Protein AF-A7AXD2-F1 (afdb_monomer)

InterPro domains:
  IPR056315 SmORF-like domain, apicomplexa [PF23503] (1-91)

Structure (mmCIF, N/CA/C/O backbone):
data_AF-A7AXD2-F1
#
_entry.id   AF-A7AXD2-F1
#
loop_
_atom_site.group_PDB
_atom_site.id
_atom_site.type_symbol
_atom_site.label_atom_id
_atom_site.label_alt_id
_atom_site.label_comp_id
_atom_site.label_asym_id
_atom_site.label_entity_id
_atom_site.label_seq_id
_atom_site.pdbx_PDB_ins_code
_atom_site.Cartn_x
_atom_site.Cartn_y
_atom_site.Cartn_z
_atom_site.occupancy
_atom_site.B_iso_or_equiv
_atom_site.auth_seq_id
_atom_site.auth_comp_id
_atom_site.auth_asym_id
_atom_site.auth_atom_id
_atom_site.pdbx_PDB_model_num
ATOM 1 N N . MET A 1 1 ? 31.144 3.331 28.154 1.00 46.50 1 MET A N 1
ATOM 2 C CA . MET A 1 1 ? 30.580 4.631 28.571 1.00 46.50 1 MET A CA 1
ATOM 3 C C . MET A 1 1 ? 30.995 5.693 27.563 1.00 46.50 1 MET A C 1
ATOM 5 O O . MET A 1 1 ? 32.127 6.137 27.638 1.00 46.50 1 MET A O 1
ATOM 9 N N . VAL A 1 2 ? 30.120 6.046 26.613 1.00 37.81 2 VAL A N 1
ATOM 10 C CA . VAL A 1 2 ? 30.180 7.272 25.785 1.00 37.81 2 VAL A CA 1
ATOM 11 C C . VAL A 1 2 ? 28.731 7.632 25.412 1.00 37.81 2 VAL A C 1
ATOM 13 O O . VAL A 1 2 ? 27.899 6.745 25.240 1.00 37.81 2 VAL A O 1
ATOM 16 N N . ALA A 1 3 ? 28.439 8.930 25.420 1.00 35.16 3 ALA A N 1
ATOM 17 C CA . ALA A 1 3 ? 27.162 9.566 25.716 1.00 35.16 3 ALA A CA 1
ATOM 18 C C . ALA A 1 3 ? 26.119 9.602 24.579 1.00 35.16 3 ALA A C 1
ATOM 20 O O . ALA A 1 3 ? 26.439 9.880 23.427 1.00 35.16 3 ALA A O 1
ATOM 21 N N . PHE A 1 4 ? 24.845 9.454 24.960 1.00 43.19 4 PHE A N 1
ATOM 22 C CA . PHE A 1 4 ? 23.683 9.937 24.210 1.00 43.19 4 PHE A CA 1
ATOM 23 C C . PHE A 1 4 ? 23.414 11.387 24.615 1.00 43.19 4 PHE A C 1
ATOM 25 O O . PHE A 1 4 ? 23.007 11.638 25.746 1.00 43.19 4 PHE A O 1
ATOM 32 N N . ASN A 1 5 ? 23.645 12.348 23.722 1.00 46.66 5 ASN A N 1
ATOM 33 C CA . ASN A 1 5 ? 23.283 13.736 23.995 1.00 46.66 5 ASN A CA 1
ATOM 34 C C . ASN A 1 5 ? 23.050 14.493 22.685 1.00 46.66 5 ASN A C 1
ATOM 36 O O . ASN A 1 5 ? 24.035 14.836 22.036 1.00 46.66 5 ASN A O 1
ATOM 40 N N . SER A 1 6 ? 21.780 14.700 22.284 1.00 49.47 6 SER A N 1
ATOM 41 C CA . SER A 1 6 ? 21.284 15.880 21.519 1.00 49.47 6 SER A CA 1
ATOM 42 C C . SER A 1 6 ? 19.884 15.710 20.877 1.00 49.47 6 SER A C 1
ATOM 44 O O . SER A 1 6 ? 19.721 15.923 19.683 1.00 49.47 6 SER A O 1
ATOM 46 N N . PHE A 1 7 ? 18.833 15.406 21.655 1.00 48.12 7 PHE A N 1
ATOM 47 C CA . PHE A 1 7 ? 17.436 15.515 21.164 1.00 48.12 7 PHE A CA 1
ATOM 48 C C . PHE A 1 7 ? 16.446 16.138 22.176 1.00 48.12 7 PHE A C 1
ATOM 50 O O . PHE A 1 7 ? 15.282 15.764 22.224 1.00 48.12 7 PHE A O 1
ATOM 57 N N . SER A 1 8 ? 16.875 17.116 22.988 1.00 45.75 8 SER A N 1
ATOM 58 C CA . SER A 1 8 ? 16.034 17.705 24.055 1.00 45.75 8 SER A CA 1
ATOM 59 C C . SER A 1 8 ? 15.744 19.212 23.949 1.00 45.75 8 SER A C 1
ATOM 61 O O . SER A 1 8 ? 15.500 19.857 24.966 1.00 45.75 8 SER A O 1
ATOM 63 N N . LYS A 1 9 ? 15.736 19.822 22.756 1.00 45.97 9 LYS A N 1
ATOM 64 C CA . LYS A 1 9 ? 15.468 21.273 22.632 1.00 45.97 9 LYS A CA 1
ATOM 65 C C . LYS A 1 9 ? 14.469 21.654 21.542 1.00 45.97 9 LYS A C 1
ATOM 67 O O . LYS A 1 9 ? 14.810 22.419 20.653 1.00 45.97 9 LYS A O 1
ATOM 72 N N . LEU A 1 10 ? 13.232 21.169 21.648 1.00 43.22 10 LEU A N 1
ATOM 73 C CA . LEU A 1 10 ? 12.076 21.775 20.967 1.00 43.22 10 LEU A CA 1
ATOM 74 C C . LEU A 1 10 ? 10.763 21.504 21.730 1.00 43.22 10 LEU A C 1
ATOM 76 O O . LEU A 1 10 ? 9.761 21.091 21.166 1.00 43.22 10 LEU A O 1
ATOM 80 N N . CYS A 1 11 ? 10.775 21.768 23.040 1.00 46.31 11 CYS A N 1
ATOM 81 C CA . CYS A 1 11 ? 9.567 22.098 23.799 1.00 46.31 11 CYS A CA 1
ATOM 82 C C . CYS A 1 11 ? 9.632 23.593 24.123 1.00 46.31 11 CYS A C 1
ATOM 84 O O . CYS A 1 11 ? 10.151 23.981 25.169 1.00 46.31 11 CYS A O 1
ATOM 86 N N . VAL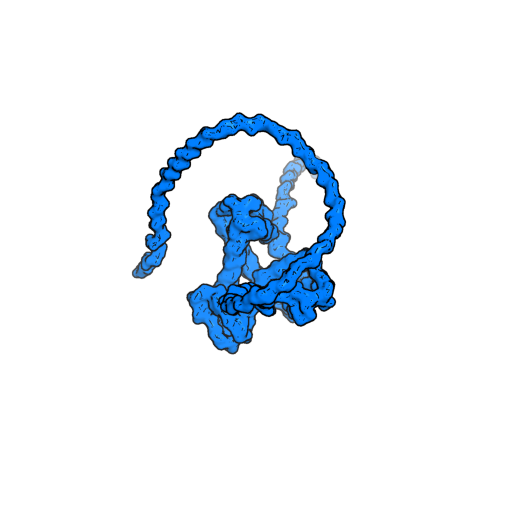 A 1 12 ? 9.157 24.437 23.204 1.00 48.22 12 VAL A N 1
ATOM 87 C CA . VAL A 1 12 ? 8.818 25.822 23.542 1.00 48.22 12 VAL A CA 1
ATOM 88 C C . VAL A 1 12 ? 7.365 25.823 23.986 1.00 48.22 12 VAL A C 1
ATOM 90 O O . VAL A 1 12 ? 6.438 25.668 23.198 1.00 48.22 12 VAL A O 1
ATOM 93 N N . VAL A 1 13 ? 7.219 25.957 25.296 1.00 46.25 13 VAL A N 1
ATOM 94 C CA . VAL A 1 13 ? 6.012 26.372 25.997 1.00 46.25 13 VAL A CA 1
ATOM 95 C C . VAL A 1 13 ? 5.585 27.735 25.443 1.00 46.25 13 VAL A C 1
ATOM 97 O O . VAL A 1 13 ? 6.312 28.711 25.607 1.00 46.25 13 VAL A O 1
ATOM 100 N N . VAL A 1 14 ? 4.408 27.816 24.822 1.00 47.41 14 VAL A N 1
ATOM 101 C CA . VAL A 1 14 ? 3.659 29.076 24.715 1.00 47.41 14 VAL A CA 1
ATOM 102 C C . VAL A 1 14 ? 2.411 28.909 25.565 1.00 47.41 14 VAL A C 1
ATOM 104 O O . VAL A 1 14 ? 1.457 28.225 25.201 1.00 47.41 14 VAL A O 1
ATOM 107 N N . ALA A 1 15 ? 2.500 29.476 26.762 1.00 54.50 15 ALA A N 1
ATOM 108 C CA . ALA A 1 15 ? 1.423 29.610 27.717 1.00 54.50 15 ALA A CA 1
ATOM 109 C C . ALA A 1 15 ? 0.587 30.864 27.411 1.00 54.50 15 ALA A C 1
ATOM 111 O O . ALA A 1 15 ? 1.119 31.858 26.929 1.00 54.50 15 ALA A O 1
ATOM 112 N N . LEU A 1 16 ? -0.688 30.788 27.800 1.00 46.72 16 LEU A N 1
ATOM 113 C CA . LEU A 1 16 ? -1.611 31.875 28.145 1.00 46.72 16 LEU A CA 1
ATOM 114 C C . LEU A 1 16 ? -1.861 33.003 27.127 1.00 46.72 16 LEU A C 1
ATOM 116 O O . LEU A 1 16 ? -1.048 33.896 26.919 1.00 46.72 16 LEU A O 1
ATOM 120 N N . GLY A 1 17 ? -3.111 33.059 26.665 1.00 45.66 17 GLY A N 1
ATOM 121 C CA . GLY A 1 17 ? -3.687 34.241 26.030 1.00 45.66 17 GLY A CA 1
ATOM 122 C C . GLY A 1 17 ? -5.199 34.140 25.842 1.00 45.66 17 GLY A C 1
ATOM 123 O O . GLY A 1 17 ? -5.685 34.277 24.727 1.00 45.66 17 GLY A O 1
ATOM 124 N N . LEU A 1 18 ? -5.947 33.860 26.916 1.00 51.06 18 LEU A N 1
ATOM 125 C CA . LEU A 1 18 ? -7.392 34.107 26.963 1.00 51.06 18 LEU A CA 1
ATOM 126 C C . LEU A 1 18 ? -7.622 35.625 26.936 1.00 51.06 18 LEU A C 1
ATOM 128 O O . LEU A 1 18 ? -7.448 36.282 27.958 1.00 51.06 18 LEU A O 1
ATOM 132 N N . SER A 1 19 ? -8.050 36.163 25.797 1.00 52.28 19 SER A N 1
ATOM 133 C CA . SER A 1 19 ? -8.740 37.455 25.743 1.00 52.28 19 SER A CA 1
ATOM 134 C C . SER A 1 19 ? -10.131 37.227 25.179 1.00 52.28 19 SER A C 1
ATOM 136 O O . SER A 1 19 ? -10.337 37.115 23.973 1.00 52.28 19 SER A O 1
ATOM 138 N N . ALA A 1 20 ? -11.082 37.111 26.101 1.00 49.97 20 ALA A N 1
ATOM 139 C CA . ALA A 1 20 ? -12.494 37.254 25.824 1.00 49.97 20 ALA A CA 1
ATOM 140 C C . ALA A 1 20 ? -12.769 38.722 25.479 1.00 49.97 20 ALA A C 1
ATOM 142 O O . ALA A 1 20 ? -12.642 39.591 26.341 1.00 49.97 20 ALA A O 1
ATOM 143 N N . THR A 1 21 ? -13.175 38.995 24.242 1.00 48.34 21 THR A N 1
ATOM 144 C CA . THR A 1 21 ? -13.807 40.270 23.896 1.00 48.34 21 THR A CA 1
ATOM 145 C C . THR A 1 21 ? -15.304 40.023 23.792 1.00 48.34 21 THR A C 1
ATOM 147 O O . THR A 1 21 ? -15.804 39.495 22.802 1.00 48.34 21 THR A O 1
ATOM 150 N N . VAL A 1 22 ? -16.003 40.361 24.875 1.00 52.09 22 VAL A N 1
ATOM 151 C CA . VAL A 1 22 ? -17.456 40.511 24.930 1.00 52.09 22 VAL A CA 1
ATOM 152 C C . VAL A 1 22 ? -17.813 41.786 24.171 1.00 52.09 22 VAL A C 1
ATOM 154 O O . VAL A 1 22 ? -17.554 42.885 24.651 1.00 52.09 22 VAL A O 1
ATOM 157 N N . THR A 1 23 ? -18.430 41.653 23.003 1.00 48.78 23 THR A N 1
ATOM 158 C CA . THR A 1 23 ? -19.240 42.717 22.400 1.00 48.78 23 THR A CA 1
ATOM 159 C C . THR A 1 23 ? -20.700 42.309 22.524 1.00 48.78 23 THR A C 1
ATOM 161 O O . THR A 1 23 ? -21.240 41.565 21.713 1.00 48.78 23 THR A O 1
ATOM 164 N N . SER A 1 24 ? -21.324 42.780 23.605 1.00 50.38 24 SER A N 1
ATOM 165 C CA . SER A 1 24 ? -22.777 42.840 23.722 1.00 50.38 24 SER A CA 1
ATOM 166 C C . SER A 1 24 ? -23.266 43.928 22.768 1.00 50.38 24 SER A C 1
ATOM 168 O O . SER A 1 24 ? -22.900 45.094 22.912 1.00 50.38 24 SER A O 1
ATOM 170 N N . THR A 1 25 ? -24.056 43.558 21.768 1.00 54.47 25 THR A N 1
ATOM 171 C CA . THR A 1 25 ? -24.892 44.514 21.043 1.00 54.47 25 THR A CA 1
ATOM 172 C C . THR A 1 25 ? -26.309 43.979 21.077 1.00 54.47 25 THR A C 1
ATOM 174 O O . THR A 1 25 ? -26.703 43.090 20.329 1.00 54.47 25 THR A O 1
ATOM 177 N N . GLU A 1 26 ? -27.024 44.510 22.056 1.00 51.44 26 GLU A N 1
ATOM 178 C CA . GLU A 1 26 ? -28.468 44.542 22.188 1.00 51.44 26 GLU A CA 1
ATOM 179 C C . GLU A 1 26 ? -29.091 45.097 20.901 1.00 51.44 26 GLU A C 1
ATOM 181 O O . GLU A 1 26 ? -28.938 46.277 20.596 1.00 51.44 26 GLU A O 1
ATOM 186 N N . VAL A 1 27 ? -29.788 44.253 20.135 1.00 52.22 27 VAL A N 1
ATOM 187 C CA . VAL A 1 27 ? -30.773 44.713 19.150 1.00 52.22 27 VAL A CA 1
ATOM 188 C C . VAL A 1 27 ? -32.009 43.825 19.227 1.00 52.22 27 VAL A C 1
ATOM 190 O O . VAL A 1 27 ? -31.963 42.615 19.019 1.00 52.22 27 VAL A O 1
ATOM 193 N N . ALA A 1 28 ? -33.090 44.511 19.580 1.00 53.91 28 ALA A N 1
ATOM 194 C CA . ALA A 1 28 ? -34.504 44.191 19.543 1.00 53.91 28 ALA A CA 1
ATOM 195 C C . ALA A 1 28 ? -34.954 42.909 18.813 1.00 53.91 28 ALA A C 1
ATOM 197 O O . ALA A 1 28 ? -34.787 42.709 17.612 1.00 53.91 28 ALA A O 1
ATOM 198 N N . GLN A 1 29 ? -35.672 42.120 19.602 1.00 43.78 29 GLN A N 1
ATOM 199 C CA . GLN A 1 29 ? -36.679 41.136 19.245 1.00 43.78 29 GLN A CA 1
ATOM 200 C C . GLN A 1 29 ? -37.811 41.746 18.395 1.00 43.78 29 GLN A C 1
ATOM 202 O O . GLN A 1 29 ? -38.601 42.521 18.919 1.00 43.78 29 GLN A O 1
ATOM 207 N N . GLU A 1 30 ? -37.972 41.292 17.149 1.00 43.16 30 GLU A N 1
ATOM 208 C CA . GLU A 1 30 ? -39.272 41.219 16.461 1.00 43.16 30 GLU A CA 1
ATOM 209 C C . GLU A 1 30 ? -39.326 39.969 15.558 1.00 43.16 30 GLU A C 1
ATOM 211 O O . GLU A 1 30 ? -38.678 39.862 14.520 1.00 43.16 30 GLU A O 1
ATOM 216 N N . GLN A 1 31 ? -40.117 38.987 15.982 1.00 50.81 31 GLN A N 1
ATOM 217 C CA . GLN A 1 31 ? -40.841 38.067 15.096 1.00 50.81 31 GLN A CA 1
ATOM 218 C C . GLN A 1 31 ? -42.208 38.715 14.780 1.00 50.81 31 GLN A C 1
ATOM 220 O O . GLN A 1 31 ? -42.600 39.614 15.526 1.00 50.81 31 GLN A O 1
ATOM 225 N N . PRO A 1 32 ? -43.048 38.199 13.857 1.00 52.09 32 PRO A N 1
ATOM 226 C CA . PRO A 1 32 ? -42.855 37.148 12.843 1.00 52.09 32 PRO A CA 1
ATOM 227 C C . PRO A 1 32 ? -43.472 37.528 11.465 1.00 52.09 32 PRO A C 1
ATOM 229 O O . PRO A 1 32 ? -44.179 38.524 11.357 1.00 52.09 32 PRO A O 1
ATOM 232 N N . LYS A 1 33 ? -43.338 36.675 10.432 1.00 42.22 33 LYS A N 1
ATOM 233 C CA . LYS A 1 33 ? -44.491 36.177 9.634 1.00 42.22 33 LYS A CA 1
ATOM 234 C C . LYS A 1 33 ? -44.089 35.188 8.536 1.00 42.22 33 LYS A C 1
ATOM 236 O O . LYS A 1 33 ? -43.134 35.382 7.796 1.00 42.22 33 LYS A O 1
ATOM 241 N N . LYS A 1 34 ? -44.875 34.112 8.471 1.00 56.72 34 LYS A N 1
ATOM 242 C CA . LYS A 1 34 ? -44.949 33.127 7.390 1.00 56.72 34 LYS A CA 1
ATOM 243 C C . LYS A 1 34 ? -45.778 33.719 6.251 1.00 56.72 34 LYS A C 1
ATOM 245 O O . LYS A 1 34 ? -46.851 34.217 6.553 1.00 56.72 34 LYS A O 1
ATOM 250 N N . GLU A 1 35 ? -45.338 33.558 5.006 1.00 41.00 35 GLU A N 1
ATOM 251 C CA . GLU A 1 35 ? -46.148 33.580 3.770 1.00 41.00 35 GLU A CA 1
ATOM 252 C C . GLU A 1 35 ? -45.240 33.036 2.644 1.00 41.00 35 GLU A C 1
ATOM 254 O O . GLU A 1 35 ? -44.192 33.591 2.342 1.00 41.00 35 GLU A O 1
ATOM 259 N N . SER A 1 36 ? -45.363 31.757 2.281 1.00 50.69 36 SER A N 1
ATOM 260 C CA . SER A 1 36 ? -46.067 31.271 1.083 1.00 50.69 36 SER A CA 1
ATOM 261 C C . SER A 1 36 ? -45.761 32.055 -0.200 1.00 50.69 36 SER A C 1
ATOM 263 O O . SER A 1 36 ? -46.470 32.999 -0.530 1.00 50.69 36 SER A O 1
ATOM 265 N N . PHE A 1 37 ? -44.795 31.581 -0.991 1.00 40.28 37 PHE A N 1
ATOM 266 C CA . PHE A 1 37 ? -44.745 31.891 -2.421 1.00 40.28 37 PHE A CA 1
ATOM 267 C C . PHE A 1 37 ? -44.977 30.626 -3.245 1.00 40.28 37 PHE A C 1
ATOM 269 O O . PHE A 1 37 ? -44.093 29.817 -3.512 1.00 40.28 37 PHE A O 1
ATOM 276 N N . VAL A 1 38 ? -46.252 30.479 -3.592 1.00 38.41 38 VAL A N 1
ATOM 277 C CA . VAL A 1 38 ? -46.757 29.779 -4.768 1.00 38.41 38 VAL A CA 1
ATOM 278 C C . VAL A 1 38 ? -46.569 30.694 -5.986 1.00 38.41 38 VAL A C 1
ATOM 280 O O . VAL A 1 38 ? -46.593 31.914 -5.852 1.00 38.41 38 VAL A O 1
ATOM 283 N N . SER A 1 39 ? -46.512 30.067 -7.164 1.00 43.12 39 SER A N 1
ATOM 284 C CA . SER A 1 39 ? -46.610 30.596 -8.540 1.00 43.12 39 SER A CA 1
ATOM 285 C C . SER A 1 39 ? -45.254 30.790 -9.235 1.00 43.12 39 SER A C 1
ATOM 287 O O . SER A 1 39 ? -44.409 31.545 -8.784 1.00 43.12 39 SER A O 1
ATOM 289 N N . ARG A 1 40 ? -44.884 29.972 -10.235 1.00 46.34 40 ARG A N 1
ATOM 290 C CA . ARG A 1 40 ? -45.506 29.749 -11.561 1.00 46.34 40 ARG A CA 1
ATOM 291 C C . ARG A 1 40 ? -45.596 31.064 -12.328 1.00 46.34 40 ARG A C 1
ATOM 293 O O . ARG A 1 40 ? -46.582 31.748 -12.141 1.00 46.34 40 ARG A O 1
ATOM 300 N N . PHE A 1 41 ? -44.676 31.327 -13.259 1.00 49.19 41 PHE A N 1
ATOM 301 C CA . PHE A 1 41 ? -45.028 32.004 -14.513 1.00 49.19 41 PHE A CA 1
ATOM 302 C C . PHE A 1 41 ? -44.030 31.690 -15.640 1.00 49.19 41 PHE A C 1
ATOM 304 O O . PHE A 1 41 ? -42.854 32.030 -15.590 1.00 49.19 41 PHE A O 1
ATOM 311 N N . PHE A 1 42 ? -44.557 31.004 -16.656 1.00 48.03 42 PHE A N 1
ATOM 312 C CA . PHE A 1 42 ? -44.048 30.952 -18.023 1.00 48.03 42 PHE A CA 1
ATOM 313 C C . PHE A 1 42 ? -44.274 32.313 -18.703 1.00 48.03 42 PHE A C 1
ATOM 315 O O . PHE A 1 42 ? -45.362 32.870 -18.583 1.00 48.03 42 PHE A O 1
ATOM 322 N N . GLY A 1 43 ? -43.325 32.777 -19.514 1.00 36.59 43 GLY A N 1
ATOM 323 C CA . GLY A 1 43 ? -43.526 33.872 -20.477 1.00 36.59 43 GLY A CA 1
ATOM 324 C C . GLY A 1 43 ? -42.235 34.128 -21.252 1.00 36.59 43 GLY A C 1
ATOM 325 O O . GLY A 1 43 ? -41.275 34.627 -20.690 1.00 36.59 43 GLY A O 1
ATOM 326 N N . LYS A 1 44 ? -42.060 33.484 -22.412 1.00 39.38 44 LYS A N 1
ATOM 327 C CA . LYS A 1 44 ? -42.173 34.086 -23.757 1.00 39.38 44 LYS A CA 1
ATOM 328 C C . LYS A 1 44 ? -41.279 35.317 -23.990 1.00 39.38 44 LYS A C 1
ATOM 330 O O . LYS A 1 44 ? -41.593 36.410 -23.553 1.00 39.38 44 LYS A O 1
ATOM 335 N N . ARG A 1 45 ? -40.199 35.053 -24.738 1.00 43.88 45 ARG A N 1
ATOM 336 C CA . ARG A 1 45 ? -39.756 35.704 -25.988 1.00 43.88 45 ARG A CA 1
ATOM 337 C C . ARG A 1 45 ? -40.264 37.135 -26.220 1.00 43.88 45 ARG A C 1
ATOM 339 O O . ARG A 1 45 ? -41.439 37.293 -26.517 1.00 43.88 45 ARG A O 1
ATOM 346 N N . ASP A 1 46 ? -39.330 38.082 -26.258 1.00 40.09 46 ASP A N 1
ATOM 347 C CA . ASP A 1 46 ? -39.405 39.236 -27.153 1.00 40.09 46 ASP A CA 1
ATOM 348 C C . ASP A 1 46 ? -38.016 39.546 -27.725 1.00 40.09 46 ASP A C 1
ATOM 350 O O . ASP A 1 46 ? -37.025 39.697 -27.008 1.00 40.09 46 ASP A O 1
ATOM 354 N N . GLU A 1 47 ? -37.962 39.564 -29.054 1.00 48.38 47 GLU A N 1
ATOM 355 C CA . GLU A 1 47 ? -36.837 40.003 -29.868 1.00 48.38 47 GLU A CA 1
ATOM 356 C C . GLU A 1 47 ? -36.773 41.530 -29.843 1.00 48.38 47 GLU A C 1
ATOM 358 O O . GLU A 1 47 ? -37.728 42.201 -30.223 1.00 48.38 47 GLU A O 1
ATOM 363 N N . THR A 1 48 ? -35.623 42.094 -29.482 1.00 43.56 48 THR A N 1
ATOM 364 C CA . THR A 1 48 ? -35.287 43.471 -29.860 1.00 43.56 48 THR A CA 1
ATOM 365 C C . THR A 1 48 ? -33.857 43.527 -30.375 1.00 43.56 48 THR A C 1
ATOM 367 O O . THR A 1 48 ? -32.880 43.286 -29.670 1.00 43.56 48 THR A O 1
ATOM 370 N N . ALA A 1 49 ? -33.755 43.815 -31.669 1.00 48.66 49 ALA A N 1
ATOM 371 C CA . ALA A 1 49 ? -32.525 44.128 -32.366 1.00 48.66 49 ALA A CA 1
ATOM 372 C C . ALA A 1 49 ? -32.050 45.529 -31.970 1.00 48.66 49 ALA A C 1
ATOM 374 O O . ALA A 1 49 ? -32.803 46.482 -32.150 1.00 48.66 49 ALA A O 1
ATOM 375 N N . THR A 1 50 ? -30.806 45.698 -31.508 1.00 41.19 50 THR A N 1
ATOM 376 C CA . THR A 1 50 ? -30.111 46.998 -31.553 1.00 41.19 50 THR A CA 1
ATOM 377 C C . THR A 1 50 ? -28.581 46.836 -31.511 1.00 41.19 50 THR A C 1
ATOM 379 O O . THR A 1 50 ? -28.030 46.308 -30.556 1.00 41.19 50 THR A O 1
ATOM 382 N N . LYS A 1 51 ? -27.943 47.359 -32.572 1.00 40.31 51 LYS A N 1
ATOM 383 C CA . LYS A 1 51 ? -26.555 47.849 -32.751 1.00 40.31 51 LYS A CA 1
ATOM 384 C C . LYS A 1 51 ? -25.346 46.961 -32.406 1.00 40.31 51 LYS A C 1
ATOM 386 O O . LYS A 1 51 ? -24.995 46.756 -31.253 1.00 40.31 51 LYS A O 1
ATOM 391 N N . ARG A 1 52 ? -24.577 46.654 -33.464 1.00 41.16 52 ARG A N 1
ATOM 392 C CA . ARG A 1 52 ? -23.123 46.433 -33.405 1.00 41.16 52 ARG A CA 1
ATOM 393 C C . ARG A 1 52 ? -22.426 47.690 -32.873 1.00 41.16 52 ARG A C 1
ATOM 395 O O . ARG A 1 52 ? -22.583 48.764 -33.452 1.00 41.16 52 ARG A O 1
ATOM 402 N N . VAL A 1 53 ? -21.637 47.515 -31.820 1.00 40.22 53 VAL A N 1
ATOM 403 C CA . VAL A 1 53 ? -20.545 48.412 -31.437 1.00 40.22 53 VAL A CA 1
ATOM 404 C C . VAL A 1 53 ? -19.258 47.640 -31.704 1.00 40.22 53 VAL A C 1
ATOM 406 O O . VAL A 1 53 ? -19.001 46.610 -31.089 1.00 40.22 53 VAL A O 1
ATOM 409 N N . GLU A 1 54 ? -18.524 48.100 -32.709 1.00 46.16 54 GLU A N 1
ATOM 410 C CA . GLU A 1 54 ? -17.1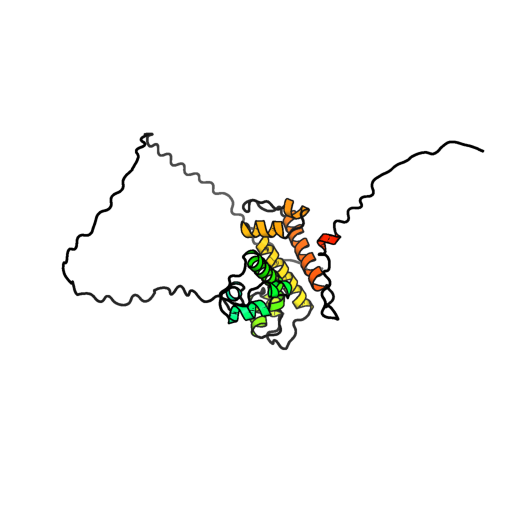07 47.804 -32.912 1.00 46.16 54 GLU A CA 1
ATOM 411 C C . GLU A 1 54 ? -16.284 48.607 -31.891 1.00 46.16 54 GLU A C 1
ATOM 413 O O . GLU A 1 54 ? -16.740 49.667 -31.458 1.00 46.16 54 GLU A O 1
ATOM 418 N N . VAL A 1 55 ? -15.057 48.141 -31.607 1.00 43.88 55 VAL A N 1
ATOM 419 C CA . VAL A 1 55 ? -14.048 48.672 -30.656 1.00 43.88 55 VAL A CA 1
ATOM 420 C C . VAL A 1 55 ? -14.217 48.061 -29.249 1.00 43.88 55 VAL A C 1
ATOM 422 O O . VAL A 1 55 ? -15.248 48.235 -28.616 1.00 43.88 55 VAL A O 1
ATOM 425 N N . GLN A 1 56 ? -13.284 47.275 -28.697 1.00 38.41 56 GLN A N 1
ATOM 426 C CA . GLN A 1 56 ? -11.833 47.478 -28.632 1.00 38.41 56 GLN A CA 1
ATOM 427 C C . GLN A 1 56 ? -11.115 46.131 -28.393 1.00 38.41 56 GLN A C 1
ATOM 429 O O . GLN A 1 56 ? -11.449 45.424 -27.442 1.00 38.41 56 GLN A O 1
ATOM 434 N N . GLU A 1 57 ? -10.124 45.788 -29.225 1.00 48.19 57 GLU A N 1
ATOM 435 C CA . GLU A 1 57 ? -9.109 44.781 -28.883 1.00 48.19 57 GLU A CA 1
ATOM 436 C C . GLU A 1 57 ? -8.418 45.219 -27.589 1.00 48.19 57 GLU A C 1
ATOM 438 O O . GLU A 1 57 ? -7.855 46.314 -27.518 1.00 48.19 57 GLU A O 1
ATOM 443 N N . LYS A 1 58 ? -8.492 44.376 -26.556 1.00 43.09 58 LYS A N 1
ATOM 444 C CA . LYS A 1 58 ? -7.715 44.543 -25.334 1.00 43.09 58 LYS A CA 1
ATOM 445 C C . LYS A 1 58 ? -6.738 43.383 -25.226 1.00 43.09 58 LYS A C 1
ATOM 447 O O . LYS A 1 58 ? -7.138 42.226 -25.150 1.00 43.09 58 LYS A O 1
ATOM 452 N N . GLU A 1 59 ? -5.473 43.776 -25.276 1.00 39.19 59 GLU A N 1
ATOM 453 C CA . GLU A 1 59 ? -4.249 43.015 -25.067 1.00 39.19 59 GLU A CA 1
ATOM 454 C C . GLU A 1 59 ? -4.370 41.907 -24.013 1.00 39.19 59 GLU A C 1
ATOM 456 O O . GLU A 1 59 ? -4.735 42.156 -22.864 1.00 39.19 59 GLU A O 1
ATOM 461 N N . ASN A 1 60 ? -4.000 40.699 -24.445 1.00 50.44 60 ASN A N 1
ATOM 462 C CA . ASN A 1 60 ? -3.177 39.709 -23.749 1.00 50.44 60 ASN A CA 1
ATOM 463 C C . ASN A 1 60 ? -3.019 39.924 -22.235 1.00 50.44 60 ASN A C 1
ATOM 465 O O . ASN A 1 60 ? -2.043 40.517 -21.773 1.00 50.44 60 ASN A O 1
ATOM 469 N N . SER A 1 61 ? -3.931 39.348 -21.455 1.00 37.28 61 SER A N 1
ATOM 470 C CA . SER A 1 61 ? -3.589 38.868 -20.118 1.00 37.28 61 SER A CA 1
ATOM 471 C C . SER A 1 61 ? -3.219 37.391 -20.226 1.00 37.28 61 SER A C 1
ATOM 473 O O . SER A 1 61 ? -4.071 36.514 -20.096 1.00 37.28 61 SER A O 1
ATOM 475 N N . ASP A 1 62 ? -1.937 37.144 -20.492 1.00 52.12 62 ASP A N 1
ATOM 476 C CA . ASP A 1 62 ? -1.271 35.879 -20.200 1.00 52.12 62 ASP A CA 1
ATOM 477 C C . ASP A 1 62 ? -1.336 35.630 -18.690 1.00 52.12 62 ASP A C 1
ATOM 479 O O . ASP A 1 62 ? -0.693 36.327 -17.904 1.00 52.12 62 ASP A O 1
ATOM 483 N N . SER A 1 63 ? -2.174 34.679 -18.295 1.00 52.34 63 SER A N 1
ATOM 484 C CA . SER A 1 63 ? -2.075 33.786 -17.125 1.00 52.34 63 SER A CA 1
ATOM 485 C C . SER A 1 63 ? -3.472 33.278 -16.779 1.00 52.34 63 SER A C 1
ATOM 487 O O . SER A 1 63 ? -3.967 33.405 -15.662 1.00 52.34 63 SER A O 1
ATOM 489 N N . GLU A 1 64 ? -4.125 32.672 -17.769 1.00 42.28 64 GLU A N 1
ATOM 490 C CA . GLU A 1 64 ? -5.020 31.574 -17.444 1.00 42.28 64 GLU A CA 1
ATOM 491 C C . GLU A 1 64 ? -4.083 30.481 -16.921 1.00 42.28 64 GLU A C 1
ATOM 493 O O . GLU A 1 64 ? -3.294 29.911 -17.677 1.00 42.28 64 GLU A O 1
ATOM 498 N N . GLU A 1 65 ? -4.030 30.321 -15.596 1.00 42.47 65 GLU A N 1
ATOM 499 C CA . GLU A 1 65 ? -3.447 29.135 -14.984 1.00 42.47 65 GLU A CA 1
ATOM 500 C C . GLU A 1 65 ? -4.189 27.955 -15.599 1.00 42.47 65 GLU A C 1
ATOM 502 O O . GLU A 1 65 ? -5.323 27.646 -15.231 1.00 42.47 65 GLU A O 1
ATOM 507 N N . ASP A 1 66 ? -3.557 27.362 -16.607 1.00 39.09 66 ASP A N 1
ATOM 508 C CA . ASP A 1 66 ? -3.875 26.053 -17.130 1.00 39.09 66 ASP A CA 1
ATOM 509 C C . ASP A 1 66 ? -3.840 25.143 -15.902 1.00 39.09 66 ASP A C 1
ATOM 511 O O . ASP A 1 66 ? -2.773 24.774 -15.401 1.00 39.09 66 ASP A O 1
ATOM 515 N N . ILE A 1 67 ? -5.013 24.895 -15.309 1.00 41.16 67 ILE A N 1
ATOM 516 C CA . ILE A 1 67 ? -5.192 23.848 -14.314 1.00 41.16 67 ILE A CA 1
ATOM 517 C C . ILE A 1 67 ? -4.982 22.586 -15.125 1.00 41.16 67 ILE A C 1
ATOM 519 O O . ILE A 1 67 ? -5.932 21.992 -15.640 1.00 41.16 67 ILE A O 1
ATOM 523 N N . GLU A 1 68 ? -3.704 22.251 -15.291 1.00 46.31 68 GLU A N 1
ATOM 524 C CA . GLU A 1 68 ? -3.206 21.057 -15.921 1.00 46.31 68 GLU A CA 1
ATOM 525 C C . GLU A 1 68 ? -3.976 19.946 -15.220 1.00 46.31 68 GLU A C 1
ATOM 527 O O . GLU A 1 68 ? -3.699 19.560 -14.080 1.00 46.31 68 GLU A O 1
ATOM 532 N N . THR A 1 69 ? -5.030 19.466 -15.878 1.00 53.94 69 THR A N 1
ATOM 533 C CA . THR A 1 69 ? -5.735 18.255 -15.482 1.00 53.94 69 THR A CA 1
ATOM 534 C C . THR A 1 69 ? -4.803 17.133 -15.916 1.00 53.94 69 THR A C 1
ATOM 536 O O . THR A 1 69 ? -5.079 16.380 -16.847 1.00 53.94 69 THR A O 1
ATOM 539 N N . GLY A 1 70 ? -3.605 17.145 -15.327 1.00 63.78 70 GLY A N 1
ATOM 540 C CA . GLY A 1 70 ? -2.477 16.331 -15.700 1.00 63.78 70 GLY A CA 1
ATOM 541 C C . GLY A 1 70 ? -2.925 14.907 -15.515 1.00 63.78 70 GLY A C 1
ATOM 542 O O . GLY A 1 70 ? -3.368 14.527 -14.425 1.00 63.78 70 GLY A O 1
ATOM 543 N N . GLU A 1 71 ? -2.885 14.136 -16.602 1.00 70.12 71 GLU A N 1
ATOM 544 C CA . GLU A 1 71 ? -3.233 12.731 -16.516 1.00 70.12 71 GLU A CA 1
ATOM 545 C C . GLU A 1 71 ? -2.462 12.120 -15.343 1.00 70.12 71 GLU A C 1
ATOM 547 O O . GLU A 1 71 ? -1.254 12.358 -15.206 1.00 70.12 71 GLU A O 1
ATOM 552 N N . PRO A 1 72 ? -3.147 11.370 -14.464 1.00 75.44 72 PRO A N 1
ATOM 553 C CA . PRO A 1 72 ? -2.509 10.834 -13.280 1.00 75.44 72 PRO A CA 1
ATOM 554 C C . PRO A 1 72 ? -1.275 10.039 -13.702 1.00 75.44 72 PRO A C 1
ATOM 556 O O . PRO A 1 72 ? -1.287 9.365 -14.732 1.00 75.44 72 PRO A O 1
ATOM 559 N N . SER A 1 73 ? -0.202 10.111 -12.913 1.00 74.88 73 SER A N 1
ATOM 560 C CA . SER A 1 73 ? 1.026 9.362 -13.199 1.00 74.88 73 SER A CA 1
ATOM 561 C C . SER A 1 73 ? 0.683 7.917 -13.561 1.00 74.88 73 SER A C 1
ATOM 563 O O . SER A 1 73 ? -0.101 7.277 -12.854 1.00 74.88 73 SER A O 1
ATOM 565 N N . ASN A 1 74 ? 1.293 7.382 -14.622 1.00 76.56 74 ASN A N 1
ATOM 566 C CA . ASN A 1 74 ? 1.039 6.034 -15.143 1.00 76.56 74 ASN A CA 1
ATOM 567 C C . ASN A 1 74 ? 1.376 4.883 -14.175 1.00 76.56 74 ASN A C 1
ATOM 569 O O . ASN A 1 74 ? 1.233 3.707 -14.511 1.00 76.56 74 ASN A O 1
ATOM 573 N N . TYR A 1 75 ? 1.800 5.218 -12.957 1.00 68.81 75 TYR A N 1
ATOM 574 C CA . TYR A 1 75 ? 2.061 4.290 -11.863 1.00 68.81 75 TYR A CA 1
ATOM 575 C C . TYR A 1 75 ? 1.064 4.401 -10.709 1.00 68.81 75 TYR A C 1
ATOM 577 O O . TYR A 1 75 ? 1.089 3.556 -9.815 1.00 68.81 75 TYR A O 1
ATOM 585 N N . SER A 1 76 ? 0.190 5.405 -10.726 1.00 79.75 76 SER A N 1
ATOM 586 C CA . SER A 1 76 ? -0.853 5.583 -9.722 1.00 79.75 76 SER A CA 1
ATOM 587 C C . SER A 1 76 ? -1.989 4.579 -9.915 1.00 79.75 76 SER A C 1
ATOM 589 O O . SER A 1 76 ? -2.290 4.143 -11.029 1.00 79.75 76 SER A O 1
ATOM 591 N N . VAL A 1 77 ? -2.655 4.234 -8.812 1.00 87.19 77 VAL A N 1
ATOM 592 C CA . VAL A 1 77 ? -3.869 3.408 -8.860 1.00 87.19 77 VAL A CA 1
ATOM 593 C C . VAL A 1 77 ? -4.955 4.090 -9.691 1.00 87.19 77 VAL A C 1
ATOM 595 O O . VAL A 1 77 ? -5.621 3.412 -10.467 1.00 87.19 77 VAL A O 1
ATOM 598 N N . GLU A 1 78 ? -5.064 5.421 -9.613 1.00 92.69 78 GLU A N 1
ATOM 599 C CA . GLU A 1 78 ? -6.026 6.188 -10.415 1.00 92.69 78 GLU A CA 1
ATOM 600 C C . GLU A 1 78 ? -5.799 6.004 -11.908 1.00 92.69 78 GLU A C 1
ATOM 602 O O . GLU A 1 78 ? -6.747 5.745 -12.645 1.00 92.69 78 GLU A O 1
ATOM 607 N N . TRP A 1 79 ? -4.541 6.046 -12.358 1.00 93.06 79 TRP A N 1
ATOM 608 C CA . TRP A 1 79 ? -4.245 5.799 -13.761 1.00 93.06 79 TRP A CA 1
ATOM 609 C C . TRP A 1 79 ? -4.684 4.398 -14.184 1.00 93.06 79 TRP A C 1
ATOM 611 O O . TRP A 1 79 ? -5.319 4.255 -15.224 1.00 93.06 79 TRP A O 1
ATOM 621 N N . TYR A 1 80 ? -4.436 3.360 -13.378 1.00 92.25 80 TYR A N 1
ATOM 622 C CA . TYR A 1 80 ? -4.880 2.002 -13.718 1.00 92.25 80 TYR A CA 1
ATOM 623 C C . TYR A 1 80 ? -6.402 1.848 -13.810 1.00 92.25 80 TYR A C 1
ATOM 625 O O . TYR A 1 80 ? -6.876 0.995 -14.562 1.00 92.25 80 TYR A O 1
ATOM 633 N N . LEU A 1 81 ? -7.158 2.645 -13.054 1.00 95.44 81 LEU A N 1
ATOM 634 C CA . LEU A 1 81 ? -8.618 2.575 -13.007 1.00 95.44 81 LEU A CA 1
ATOM 635 C C . LEU A 1 81 ? -9.303 3.353 -14.140 1.00 95.44 81 LEU A C 1
ATOM 637 O O . LEU A 1 81 ? -10.493 3.141 -14.378 1.00 95.44 81 LEU A O 1
ATOM 641 N N . LEU A 1 82 ? -8.568 4.177 -14.896 1.00 95.38 82 LEU A N 1
ATOM 642 C CA . LEU A 1 82 ? -9.111 4.856 -16.074 1.00 95.38 82 LEU A CA 1
ATOM 643 C C . LEU A 1 82 ? -9.610 3.843 -17.129 1.00 95.38 82 LEU A C 1
ATOM 645 O O . LEU A 1 82 ? -8.941 2.836 -17.391 1.00 95.38 82 LEU A O 1
ATOM 649 N N . PRO A 1 83 ? -10.738 4.115 -17.815 1.00 95.81 83 PRO A N 1
ATOM 650 C CA . PRO A 1 83 ? -11.338 3.221 -18.810 1.00 95.81 83 PRO A CA 1
ATOM 651 C C . PRO A 1 83 ? -10.608 3.256 -20.168 1.00 95.81 83 PRO A C 1
ATOM 653 O O . PRO A 1 83 ? -11.228 3.285 -21.227 1.00 95.81 83 PRO A O 1
ATOM 656 N N . LYS A 1 84 ? -9.270 3.236 -20.157 1.00 96.25 84 LYS A N 1
ATOM 657 C CA . LYS A 1 84 ? -8.426 3.181 -21.357 1.00 96.25 84 LYS A CA 1
ATOM 658 C C . LYS A 1 84 ? -7.931 1.743 -21.599 1.00 96.25 84 LYS A C 1
ATOM 660 O O . LYS A 1 84 ? -7.585 1.058 -20.630 1.00 96.25 84 LYS A O 1
ATOM 665 N N . PRO A 1 85 ? -7.825 1.274 -22.859 1.00 96.69 85 PRO A N 1
ATOM 666 C CA . PRO A 1 85 ? -7.397 -0.096 -23.160 1.00 96.69 85 PRO A CA 1
ATOM 667 C C . PRO A 1 85 ? -6.037 -0.469 -22.551 1.00 96.69 85 PRO A C 1
ATOM 669 O O . PRO A 1 85 ? -5.900 -1.524 -21.929 1.00 96.69 85 PRO A O 1
ATOM 672 N N . LEU A 1 86 ? -5.043 0.420 -22.671 1.00 95.12 86 LEU A N 1
ATOM 673 C CA . LEU A 1 86 ? -3.694 0.205 -22.136 1.00 95.12 86 LEU A CA 1
ATOM 674 C C . LEU A 1 86 ? -3.702 0.076 -20.605 1.00 95.12 86 LEU A C 1
ATOM 676 O O . LEU A 1 86 ? -3.068 -0.820 -20.042 1.00 95.12 86 LEU A O 1
ATOM 680 N N . ASN A 1 87 ? -4.452 0.948 -19.937 1.00 95.62 87 ASN A N 1
ATOM 681 C CA . ASN A 1 87 ? -4.566 1.005 -18.485 1.00 95.62 87 ASN A CA 1
ATOM 682 C C . ASN A 1 87 ? -5.230 -0.272 -17.966 1.00 95.62 87 ASN A C 1
ATOM 684 O O . ASN A 1 87 ? -4.697 -0.910 -17.061 1.00 95.62 87 ASN A O 1
ATOM 688 N N . ARG A 1 88 ? -6.313 -0.723 -18.618 1.00 96.88 88 ARG A N 1
ATOM 689 C CA . ARG A 1 88 ? -7.018 -1.963 -18.269 1.00 96.88 88 ARG A CA 1
ATOM 690 C C . ARG A 1 88 ? -6.147 -3.206 -18.448 1.00 96.88 88 ARG A C 1
ATOM 692 O O . ARG A 1 88 ? -6.122 -4.058 -17.560 1.00 96.88 88 ARG A O 1
ATOM 699 N N . ALA A 1 89 ? -5.419 -3.308 -19.561 1.00 95.19 89 ALA A N 1
ATOM 700 C CA . ALA A 1 89 ? -4.498 -4.417 -19.802 1.00 95.19 89 ALA A CA 1
ATOM 701 C C . ALA A 1 89 ? -3.377 -4.453 -18.749 1.00 95.19 89 ALA A C 1
ATOM 703 O O . ALA A 1 89 ? -3.080 -5.509 -18.187 1.00 95.19 89 ALA A O 1
ATOM 704 N N . THR A 1 90 ? -2.813 -3.286 -18.425 1.00 92.81 90 THR A N 1
ATOM 705 C CA . THR A 1 90 ? -1.743 -3.155 -17.426 1.00 92.81 90 THR A CA 1
ATOM 706 C C . THR A 1 90 ? -2.240 -3.455 -16.014 1.00 92.81 90 THR A C 1
ATOM 708 O O . THR A 1 90 ? -1.571 -4.177 -15.275 1.00 92.81 90 THR A O 1
ATOM 711 N N . LEU A 1 91 ? -3.423 -2.950 -15.648 1.00 94.44 91 LEU A N 1
ATOM 712 C CA . LEU A 1 91 ? -4.091 -3.240 -14.382 1.00 94.44 91 LEU A CA 1
ATOM 713 C C . LEU A 1 91 ? -4.241 -4.748 -14.211 1.00 94.44 91 LEU A C 1
ATOM 715 O O . LEU A 1 91 ? -3.736 -5.310 -13.245 1.00 94.44 91 LEU A O 1
ATOM 719 N N . ARG A 1 92 ? -4.866 -5.413 -15.189 1.00 95.44 92 ARG A N 1
ATOM 720 C CA . ARG A 1 92 ? -5.056 -6.865 -15.174 1.00 95.44 92 ARG A CA 1
ATOM 721 C C . ARG A 1 92 ? -3.724 -7.597 -15.021 1.00 95.44 92 ARG A C 1
ATOM 723 O O . ARG A 1 92 ? -3.598 -8.413 -14.119 1.00 95.44 92 ARG A O 1
ATOM 730 N N . TYR A 1 93 ? -2.716 -7.265 -15.823 1.00 91.62 93 TYR A N 1
ATOM 731 C CA . TYR A 1 93 ? -1.398 -7.903 -15.741 1.00 91.62 93 TYR A CA 1
ATOM 732 C C . TYR A 1 93 ? -0.749 -7.821 -14.344 1.00 91.62 93 TYR A C 1
ATOM 734 O O . TYR A 1 93 ? -0.020 -8.727 -13.951 1.00 91.62 93 TYR A O 1
ATOM 742 N N . ARG A 1 94 ? -1.000 -6.744 -13.588 1.00 85.44 94 ARG A N 1
ATOM 743 C CA . ARG A 1 94 ? -0.416 -6.524 -12.253 1.00 85.44 94 ARG A CA 1
ATOM 744 C C . ARG A 1 94 ? -1.210 -7.128 -11.099 1.00 85.44 94 ARG A C 1
ATOM 746 O O . ARG A 1 94 ? -0.677 -7.222 -9.990 1.00 85.44 94 ARG A O 1
ATOM 753 N N . LEU A 1 95 ? -2.474 -7.461 -11.328 1.00 88.81 95 LEU A N 1
ATOM 754 C CA . LEU A 1 95 ? -3.350 -7.987 -10.295 1.00 88.81 95 LEU A CA 1
ATOM 755 C C . LEU A 1 95 ? -3.091 -9.480 -10.052 1.00 88.81 95 LEU A C 1
ATOM 757 O O . LEU A 1 95 ? -2.752 -10.214 -10.984 1.00 88.81 95 LEU A O 1
ATOM 761 N N . PRO A 1 96 ? -3.299 -9.959 -8.815 1.00 85.31 96 PRO A N 1
ATOM 762 C CA . PRO A 1 96 ? -3.325 -11.383 -8.537 1.00 85.31 96 PRO A CA 1
ATOM 763 C C . PRO A 1 96 ? -4.506 -12.019 -9.275 1.00 85.31 96 PRO A C 1
ATOM 765 O O . PRO A 1 96 ? -5.480 -11.347 -9.626 1.00 85.31 96 PRO A O 1
ATOM 768 N N . ARG A 1 97 ? -4.423 -13.330 -9.517 1.00 79.44 97 ARG A N 1
ATOM 769 C CA . ARG A 1 97 ? -5.368 -14.050 -10.384 1.00 79.44 97 ARG A CA 1
ATOM 770 C C . ARG A 1 97 ? -6.838 -13.849 -9.989 1.00 79.44 97 ARG A C 1
ATOM 772 O O . ARG A 1 97 ? -7.684 -13.666 -10.855 1.00 79.44 97 ARG A O 1
ATOM 779 N N . ASP A 1 98 ? -7.133 -13.833 -8.692 1.00 86.00 98 ASP A N 1
ATOM 780 C CA . ASP A 1 98 ? -8.489 -13.668 -8.163 1.00 86.00 98 ASP A CA 1
ATOM 781 C C . ASP A 1 98 ? -9.093 -12.282 -8.449 1.00 86.00 98 ASP A C 1
ATOM 783 O O . ASP A 1 98 ? -10.303 -12.179 -8.639 1.00 86.00 98 ASP A O 1
ATOM 787 N N . LEU A 1 99 ? -8.270 -11.227 -8.502 1.00 91.50 99 LEU A N 1
ATOM 788 C CA . LEU A 1 99 ? -8.692 -9.889 -8.927 1.00 91.50 99 LEU A CA 1
ATOM 789 C C . LEU A 1 99 ? -8.663 -9.740 -10.452 1.00 91.50 99 LEU A C 1
ATOM 791 O O . LEU A 1 99 ? -9.541 -9.101 -11.025 1.00 91.50 99 LEU A O 1
ATOM 795 N N . TYR A 1 100 ? -7.691 -10.361 -11.120 1.00 93.00 100 TYR A N 1
ATOM 796 C CA . TYR A 1 100 ? -7.584 -10.383 -12.579 1.00 93.00 100 TYR A CA 1
ATOM 797 C C . TYR A 1 100 ? -8.851 -10.928 -13.249 1.00 93.00 100 TYR A C 1
ATOM 799 O O . TYR A 1 100 ? -9.315 -10.346 -14.231 1.00 93.00 100 TYR A O 1
ATOM 807 N N . ASP A 1 101 ? -9.400 -12.030 -12.729 1.00 93.12 101 ASP A N 1
ATOM 808 C CA . ASP A 1 101 ? -10.548 -12.722 -13.326 1.00 93.12 101 ASP A CA 1
ATOM 809 C C . ASP A 1 101 ? -11.849 -11.905 -13.214 1.00 93.12 101 ASP A C 1
ATOM 811 O O . ASP A 1 101 ? -12.712 -11.994 -14.088 1.00 93.12 101 ASP A O 1
ATOM 815 N N . VAL A 1 102 ? -11.982 -11.073 -12.173 1.00 96.94 102 VAL A N 1
ATOM 816 C CA . VAL A 1 102 ? -13.181 -10.246 -11.935 1.00 96.94 102 VAL A CA 1
ATOM 817 C C . VAL A 1 102 ? -13.110 -8.860 -12.577 1.00 96.94 102 VAL A C 1
ATOM 819 O O . VAL A 1 102 ? -14.134 -8.190 -12.700 1.00 96.94 102 VAL A O 1
ATOM 822 N N . VAL A 1 103 ? -11.9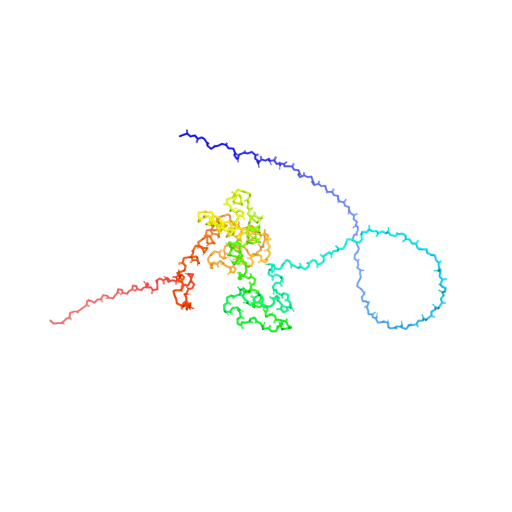28 -8.410 -13.007 1.00 97.31 103 VAL A N 1
ATOM 823 C CA . VAL A 1 103 ? -11.778 -7.145 -13.735 1.00 97.31 103 VAL A CA 1
ATOM 824 C C . VAL A 1 103 ? -12.181 -7.343 -15.203 1.00 97.31 103 VAL A C 1
ATOM 826 O O . VAL A 1 103 ? -11.552 -8.142 -15.905 1.00 97.31 103 VAL A O 1
ATOM 829 N N . PRO A 1 104 ? -13.182 -6.606 -15.728 1.00 97.62 104 PRO A N 1
ATOM 830 C CA . PRO A 1 104 ? -13.637 -6.787 -17.106 1.00 97.62 104 PRO A CA 1
ATOM 831 C C . PRO A 1 104 ? -12.509 -6.581 -18.123 1.00 97.62 104 PRO A C 1
ATOM 833 O O . PRO A 1 104 ? -11.656 -5.712 -17.944 1.00 97.62 104 PRO A O 1
ATOM 836 N N . LEU A 1 105 ? -12.490 -7.377 -19.196 1.00 96.50 105 LEU A N 1
ATOM 837 C CA . LEU A 1 105 ? -11.493 -7.237 -20.270 1.00 96.50 105 LEU A CA 1
ATOM 838 C C . LEU A 1 105 ? -11.717 -5.957 -21.080 1.00 96.50 105 LEU A C 1
ATOM 840 O O . LEU A 1 105 ? -10.772 -5.239 -21.386 1.00 96.50 105 LEU A O 1
ATOM 844 N N . ASP A 1 106 ? -12.982 -5.683 -21.387 1.00 97.38 106 ASP A N 1
ATOM 845 C CA . ASP A 1 106 ? -13.431 -4.482 -22.080 1.00 97.38 106 ASP A CA 1
ATOM 846 C C . ASP A 1 106 ? -13.323 -3.263 -21.150 1.00 97.38 106 ASP A C 1
ATOM 848 O O . ASP A 1 106 ? -13.898 -3.255 -20.057 1.00 97.38 106 ASP A O 1
ATOM 852 N N . CYS A 1 107 ? -12.575 -2.240 -21.573 1.00 96.62 107 CYS A N 1
ATOM 853 C CA . CYS A 1 107 ? -12.365 -1.023 -20.791 1.00 96.62 107 CYS A CA 1
ATOM 854 C C . CYS A 1 107 ? -13.613 -0.131 -20.722 1.00 96.62 107 CYS A C 1
ATOM 856 O O . CYS A 1 107 ? -13.714 0.657 -19.786 1.00 96.62 107 CYS A O 1
ATOM 858 N N . ASN A 1 108 ? -14.579 -0.304 -21.633 1.00 96.88 108 ASN A N 1
ATOM 859 C CA . ASN A 1 108 ? -15.867 0.397 -21.588 1.00 96.88 108 ASN A CA 1
ATOM 860 C C . ASN A 1 108 ? -16.796 -0.163 -20.504 1.00 96.88 108 ASN A C 1
ATOM 862 O O . ASN A 1 108 ? -17.768 0.485 -20.119 1.00 96.88 108 ASN A O 1
ATOM 866 N N . LYS A 1 109 ? -16.511 -1.370 -19.993 1.00 97.38 109 LYS A N 1
ATOM 867 C CA . LYS A 1 109 ? -17.250 -1.940 -18.867 1.00 97.38 109 LYS A CA 1
ATOM 868 C C . LYS A 1 109 ? -16.686 -1.393 -17.550 1.00 97.38 109 LYS A C 1
ATOM 870 O O . LYS A 1 109 ? -15.483 -1.574 -17.286 1.00 97.38 109 LYS A O 1
ATOM 875 N N . PRO A 1 110 ? -17.531 -0.765 -16.710 1.00 97.12 110 PRO A N 1
ATOM 876 C CA . PRO A 1 110 ? -17.096 -0.262 -15.417 1.00 97.12 110 PRO A CA 1
ATOM 877 C C . PRO A 1 110 ? -16.645 -1.419 -14.521 1.00 97.12 110 PRO A C 1
ATOM 879 O O . PRO A 1 110 ? -17.137 -2.546 -14.625 1.00 97.12 110 PRO A O 1
ATOM 882 N N . ILE A 1 111 ? -15.680 -1.141 -13.648 1.00 97.94 111 ILE A N 1
ATOM 883 C CA . ILE A 1 111 ? -15.276 -2.068 -12.589 1.00 97.94 111 ILE A CA 1
ATOM 884 C C . ILE A 1 111 ? -16.311 -1.940 -11.470 1.00 97.94 111 ILE A C 1
ATOM 886 O O . ILE A 1 111 ? -16.686 -0.829 -11.105 1.00 97.94 111 ILE A O 1
ATOM 890 N N . ALA A 1 112 ? -16.799 -3.064 -10.942 1.00 97.69 112 ALA A N 1
ATOM 891 C CA . ALA A 1 112 ? -17.734 -3.027 -9.821 1.00 97.69 112 ALA A CA 1
ATOM 892 C C . ALA A 1 112 ? -17.081 -2.328 -8.606 1.00 97.69 112 ALA A C 1
ATOM 894 O O . ALA A 1 112 ? -15.910 -2.616 -8.328 1.00 97.69 112 ALA A O 1
ATOM 895 N N . PRO A 1 113 ? -17.796 -1.464 -7.860 1.00 96.06 113 PRO A N 1
ATOM 896 C CA . PRO A 1 113 ? -17.219 -0.702 -6.747 1.00 96.06 113 PRO A CA 1
ATOM 897 C C . PRO A 1 113 ? -16.492 -1.568 -5.707 1.00 96.06 113 PRO A C 1
ATOM 899 O O . PRO A 1 113 ? -15.427 -1.206 -5.204 1.00 96.06 113 PRO A O 1
ATOM 902 N N . GLU A 1 114 ? -17.014 -2.759 -5.415 1.00 93.00 114 GLU A N 1
ATOM 903 C CA . GLU A 1 114 ? -16.408 -3.708 -4.479 1.00 93.00 114 GLU A CA 1
ATOM 904 C C . GLU A 1 114 ? -15.068 -4.247 -4.999 1.00 93.00 114 GLU A C 1
ATOM 906 O O . GLU A 1 114 ? -14.124 -4.441 -4.230 1.00 93.00 114 GLU A O 1
ATOM 911 N N . VAL A 1 115 ? -14.967 -4.476 -6.312 1.00 95.00 115 VAL A N 1
ATOM 912 C CA . VAL A 1 115 ? -13.735 -4.923 -6.972 1.00 95.00 115 VAL A CA 1
ATOM 913 C C . VAL A 1 115 ? -12.718 -3.788 -6.999 1.00 95.00 115 VAL A C 1
ATOM 915 O O . VAL A 1 115 ? -11.561 -4.012 -6.651 1.00 95.00 115 VAL A O 1
ATOM 918 N N . GLU A 1 116 ? -13.142 -2.566 -7.328 1.00 96.00 116 GLU A N 1
ATOM 919 C CA . GLU A 1 116 ? -12.282 -1.381 -7.284 1.00 96.00 116 GLU A CA 1
ATOM 920 C C . GLU A 1 116 ? -11.684 -1.178 -5.886 1.00 96.00 116 GLU A C 1
ATOM 922 O O . GLU A 1 116 ? -10.469 -1.027 -5.744 1.00 96.00 116 GLU A O 1
ATOM 927 N N . LYS A 1 117 ? -12.504 -1.275 -4.833 1.00 90.06 117 LYS A N 1
ATOM 928 C CA . LYS A 1 117 ? -12.036 -1.190 -3.444 1.00 90.06 117 LYS A CA 1
ATOM 929 C C . LYS A 1 117 ? -10.966 -2.240 -3.132 1.00 90.06 117 LYS A C 1
ATOM 931 O O . LYS A 1 117 ? -9.961 -1.927 -2.494 1.00 90.06 117 LYS A O 1
ATOM 936 N N . ARG A 1 118 ? -11.146 -3.483 -3.594 1.00 87.75 118 ARG A N 1
ATOM 937 C CA . ARG A 1 118 ? -10.148 -4.551 -3.407 1.00 87.75 118 ARG A CA 1
ATOM 938 C C . ARG A 1 118 ? -8.863 -4.297 -4.193 1.00 87.75 118 ARG A C 1
ATOM 940 O O . ARG A 1 118 ? -7.789 -4.575 -3.672 1.00 87.75 118 ARG A O 1
ATOM 947 N N . ILE A 1 119 ? -8.961 -3.758 -5.407 1.00 92.44 119 ILE A N 1
ATOM 948 C CA . ILE A 1 119 ? -7.808 -3.355 -6.225 1.00 92.44 119 ILE A CA 1
ATOM 949 C C . ILE A 1 119 ? -7.006 -2.271 -5.513 1.00 92.44 119 ILE A C 1
ATOM 951 O O . ILE A 1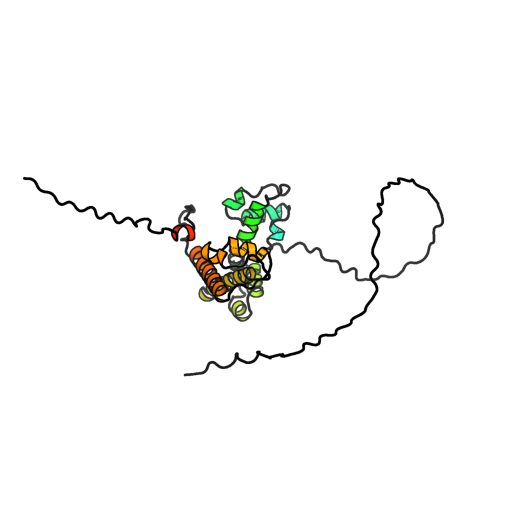 119 ? -5.793 -2.408 -5.369 1.00 92.44 119 ILE A O 1
ATOM 955 N N . ARG A 1 120 ? -7.681 -1.222 -5.030 1.00 90.62 120 ARG A N 1
ATOM 956 C CA . ARG A 1 120 ? -7.053 -0.139 -4.265 1.00 90.62 120 ARG A CA 1
ATOM 957 C C . ARG A 1 120 ? -6.322 -0.700 -3.050 1.00 90.62 120 ARG A C 1
ATOM 959 O O . ARG A 1 120 ? -5.134 -0.448 -2.903 1.00 90.62 120 ARG A O 1
ATOM 966 N N . ASN A 1 121 ? -6.984 -1.561 -2.275 1.00 79.31 121 ASN A N 1
ATOM 967 C CA . ASN A 1 121 ? -6.367 -2.231 -1.131 1.00 79.31 121 ASN A CA 1
ATOM 968 C C . ASN A 1 121 ? -5.141 -3.077 -1.530 1.00 79.31 121 ASN A C 1
ATOM 970 O O . ASN A 1 121 ? -4.094 -2.995 -0.895 1.00 79.31 121 ASN A O 1
ATOM 974 N N . TYR A 1 122 ? -5.232 -3.852 -2.617 1.00 84.00 122 TYR A N 1
ATOM 975 C CA . TYR A 1 122 ? -4.103 -4.632 -3.128 1.00 84.00 122 TYR A CA 1
ATOM 976 C C . TYR A 1 122 ? -2.905 -3.740 -3.451 1.00 84.00 122 TYR A C 1
ATOM 978 O O . TYR A 1 122 ? -1.805 -4.006 -2.967 1.00 84.00 122 TYR A O 1
ATOM 986 N N . PHE A 1 123 ? -3.108 -2.668 -4.220 1.00 81.62 123 PHE A N 1
ATOM 987 C CA . PHE A 1 123 ? -2.020 -1.760 -4.561 1.00 81.62 123 PHE A CA 1
ATOM 988 C C . PHE A 1 123 ? -1.468 -1.047 -3.331 1.00 81.62 123 PHE A C 1
ATOM 990 O O . PHE A 1 123 ? -0.250 -0.970 -3.212 1.00 81.62 123 PHE A O 1
ATOM 997 N N . SER A 1 124 ? -2.306 -0.621 -2.384 1.00 73.81 124 SER A N 1
ATOM 998 C CA . SER A 1 124 ? -1.850 -0.049 -1.110 1.00 73.81 124 SER A CA 1
ATOM 999 C C . SER A 1 124 ? -0.926 -1.003 -0.348 1.00 73.81 124 SER A C 1
ATOM 1001 O O . SER A 1 124 ? 0.079 -0.567 0.206 1.00 73.81 124 SER A O 1
ATOM 1003 N N . LEU A 1 125 ? -1.209 -2.308 -0.379 1.00 65.88 125 LEU A N 1
ATOM 1004 C CA . LEU A 1 125 ? -0.379 -3.331 0.262 1.00 65.88 125 LEU A CA 1
ATOM 1005 C C . LEU A 1 125 ? 0.883 -3.679 -0.553 1.00 65.88 125 LEU A C 1
ATOM 1007 O O . LEU A 1 125 ? 1.931 -3.953 0.023 1.00 65.88 125 LEU A O 1
ATOM 1011 N N . HIS A 1 126 ? 0.809 -3.642 -1.887 1.00 71.88 126 HIS A N 1
ATOM 1012 C CA . HIS A 1 126 ? 1.874 -4.107 -2.794 1.00 71.88 126 HIS A CA 1
ATOM 1013 C C . HIS A 1 126 ? 2.709 -2.971 -3.403 1.00 71.88 126 HIS A C 1
ATOM 1015 O O . HIS A 1 126 ? 3.561 -3.217 -4.260 1.00 71.88 126 HIS A O 1
ATOM 1021 N N . THR A 1 127 ? 2.510 -1.725 -2.961 1.00 75.69 127 THR A N 1
ATOM 1022 C CA . THR A 1 127 ? 3.290 -0.573 -3.446 1.00 75.69 127 THR A CA 1
ATOM 1023 C C . THR A 1 127 ? 4.789 -0.789 -3.180 1.00 75.69 127 THR A C 1
ATOM 1025 O O . THR A 1 127 ? 5.627 -0.434 -4.008 1.00 75.69 127 THR A O 1
ATOM 1028 N N . ILE A 1 128 ? 5.137 -1.459 -2.075 1.00 84.38 128 ILE A N 1
ATOM 1029 C CA . ILE A 1 128 ? 6.526 -1.742 -1.682 1.00 84.38 128 ILE A CA 1
ATOM 1030 C C . ILE A 1 128 ? 7.227 -2.654 -2.692 1.00 84.38 128 ILE A C 1
ATOM 1032 O O . ILE A 1 128 ? 8.331 -2.341 -3.129 1.00 84.38 128 ILE A O 1
ATOM 1036 N N . GLU A 1 129 ? 6.588 -3.753 -3.104 1.00 84.38 129 GLU A N 1
ATOM 1037 C CA . GLU A 1 129 ? 7.189 -4.690 -4.065 1.00 84.38 129 GLU A CA 1
ATOM 1038 C C . GLU A 1 129 ? 7.472 -4.014 -5.400 1.00 84.38 129 GLU A C 1
ATOM 1040 O O . GLU A 1 129 ? 8.489 -4.283 -6.037 1.00 84.38 129 GLU A O 1
ATOM 1045 N N . TRP A 1 130 ? 6.603 -3.083 -5.805 1.00 84.69 130 TRP A N 1
ATOM 1046 C CA . TRP A 1 130 ? 6.866 -2.275 -6.982 1.00 84.69 130 TRP A CA 1
ATOM 1047 C C . TRP A 1 130 ? 8.134 -1.438 -6.798 1.00 84.69 130 TRP A C 1
ATOM 1049 O O . TRP A 1 130 ? 9.005 -1.479 -7.662 1.00 84.69 130 TRP A O 1
ATOM 1059 N N . TYR A 1 131 ? 8.291 -0.726 -5.682 1.00 88.50 131 TYR A N 1
ATOM 1060 C CA . TYR A 1 131 ? 9.498 0.066 -5.432 1.00 88.50 131 TYR A CA 1
ATOM 1061 C C . TYR A 1 131 ? 10.792 -0.764 -5.417 1.00 88.50 131 TYR A C 1
ATOM 1063 O O . TYR A 1 131 ? 11.840 -0.267 -5.826 1.00 88.50 131 TYR A O 1
ATOM 1071 N N . LEU A 1 132 ? 10.729 -2.022 -4.978 1.00 91.12 132 LEU A N 1
ATOM 1072 C CA . LEU A 1 132 ? 11.898 -2.896 -4.845 1.00 91.12 132 LEU A CA 1
ATOM 1073 C C . LEU A 1 132 ? 12.346 -3.560 -6.158 1.00 91.12 132 LEU A C 1
ATOM 1075 O O . LEU A 1 132 ? 13.402 -4.193 -6.195 1.00 91.12 132 LEU A O 1
ATOM 1079 N N . LEU A 1 133 ? 11.609 -3.388 -7.262 1.00 88.44 133 LEU A N 1
ATOM 1080 C CA . LEU A 1 133 ? 12.032 -3.912 -8.563 1.00 88.44 133 LEU A CA 1
ATOM 1081 C C . LEU A 1 133 ? 13.360 -3.273 -9.033 1.00 88.44 133 LEU A C 1
ATOM 1083 O O . LEU A 1 133 ? 13.525 -2.053 -8.945 1.00 88.44 133 LEU A O 1
ATOM 1087 N N . PRO A 1 134 ? 14.292 -4.049 -9.626 1.00 90.88 134 PRO A N 1
ATOM 1088 C CA . PRO A 1 134 ? 15.588 -3.556 -10.103 1.00 90.88 134 PRO A CA 1
ATOM 1089 C C . PRO A 1 134 ? 15.462 -2.862 -11.471 1.00 90.88 134 PRO A C 1
ATOM 1091 O O . PRO A 1 134 ? 16.066 -3.265 -12.463 1.00 90.88 134 PRO A O 1
ATOM 1094 N N . LYS A 1 135 ? 14.625 -1.825 -11.549 1.00 90.62 135 LYS A N 1
ATOM 1095 C CA . LYS A 1 135 ? 14.404 -1.019 -12.757 1.00 90.62 135 LYS A CA 1
ATOM 1096 C C . LYS A 1 135 ? 14.731 0.451 -12.475 1.00 90.62 135 LYS A C 1
ATOM 1098 O O . LYS A 1 135 ? 14.379 0.920 -11.392 1.00 90.62 135 LYS A O 1
ATOM 1103 N N . PRO A 1 136 ? 15.314 1.194 -13.441 1.00 92.31 136 PRO A N 1
ATOM 1104 C CA . PRO A 1 136 ? 15.734 2.591 -13.254 1.00 92.31 136 PRO A CA 1
ATOM 1105 C C . PRO A 1 136 ? 14.665 3.473 -12.619 1.00 92.31 136 PRO A C 1
ATOM 1107 O O . PRO A 1 136 ? 14.899 4.141 -11.615 1.00 92.31 136 PRO A O 1
ATOM 1110 N N . LEU A 1 137 ? 13.453 3.391 -13.158 1.00 86.31 137 LEU A N 1
ATOM 1111 C CA . LEU A 1 137 ? 12.321 4.150 -12.663 1.00 86.31 137 LEU A CA 1
ATOM 1112 C C . LEU A 1 137 ? 11.939 3.778 -11.223 1.00 86.31 137 LEU A C 1
ATOM 1114 O O . LEU A 1 137 ? 11.770 4.657 -10.385 1.00 86.31 137 LEU A O 1
ATOM 1118 N N . ASN A 1 138 ? 11.794 2.484 -10.937 1.00 91.38 138 ASN A N 1
ATOM 1119 C CA . ASN A 1 138 ? 11.411 1.981 -9.619 1.00 91.38 138 ASN A CA 1
ATOM 1120 C C . ASN A 1 138 ? 12.433 2.403 -8.561 1.00 91.38 138 ASN A C 1
ATOM 1122 O O . ASN A 1 138 ? 12.059 2.833 -7.474 1.00 91.38 138 ASN A O 1
ATOM 1126 N N . ARG A 1 139 ? 13.720 2.368 -8.920 1.00 94.94 139 ARG A N 1
ATOM 1127 C CA . ARG A 1 139 ? 14.816 2.771 -8.046 1.00 94.94 139 ARG A CA 1
ATOM 1128 C C . ARG A 1 139 ? 14.818 4.269 -7.753 1.00 94.94 139 ARG A C 1
ATOM 1130 O O . ARG A 1 139 ? 14.969 4.654 -6.593 1.00 94.94 139 ARG A O 1
ATOM 1137 N N . ALA A 1 140 ? 14.613 5.099 -8.774 1.00 91.94 140 ALA A N 1
ATOM 1138 C CA . ALA A 1 140 ? 14.480 6.544 -8.610 1.00 91.94 140 ALA A CA 1
ATOM 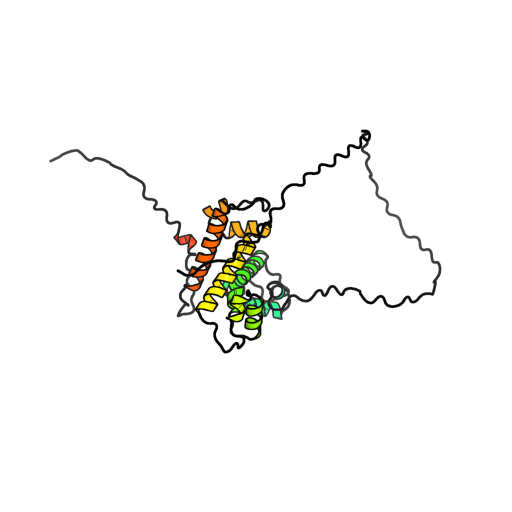1139 C C . ALA A 1 140 ? 13.269 6.893 -7.730 1.00 91.94 140 ALA A C 1
ATOM 1141 O O . ALA A 1 140 ? 13.405 7.641 -6.762 1.00 91.94 140 ALA A O 1
ATOM 1142 N N . ALA A 1 141 ? 12.115 6.280 -8.009 1.00 89.50 141 ALA A N 1
ATOM 1143 C CA . ALA A 1 141 ? 10.895 6.470 -7.233 1.00 89.50 141 ALA A CA 1
ATOM 1144 C C . ALA A 1 141 ? 11.074 6.018 -5.774 1.00 89.50 141 ALA A C 1
ATOM 1146 O O . ALA A 1 141 ? 10.697 6.745 -4.860 1.00 89.50 141 ALA A O 1
ATOM 1147 N N . LEU A 1 142 ? 11.713 4.866 -5.540 1.00 93.62 142 LEU A N 1
ATOM 1148 C CA . LEU A 1 142 ? 12.013 4.368 -4.197 1.00 93.62 142 LEU A CA 1
ATOM 1149 C C . LEU A 1 142 ? 12.876 5.372 -3.433 1.00 93.62 142 LEU A C 1
ATOM 1151 O O . LEU A 1 142 ? 12.532 5.766 -2.326 1.00 93.62 142 LEU A O 1
ATOM 1155 N N . ARG A 1 143 ? 13.982 5.832 -4.026 1.00 95.38 143 ARG A N 1
ATOM 1156 C CA . ARG A 1 143 ? 14.877 6.801 -3.378 1.00 95.38 143 ARG A CA 1
ATOM 1157 C C . ARG A 1 143 ? 14.194 8.133 -3.083 1.00 95.38 143 ARG A C 1
ATOM 1159 O O . ARG A 1 143 ? 14.493 8.725 -2.052 1.00 95.38 143 ARG A O 1
ATOM 1166 N N . TYR A 1 144 ? 13.298 8.581 -3.959 1.00 90.50 144 TYR A N 1
ATOM 1167 C CA . TYR A 1 144 ? 12.514 9.798 -3.762 1.00 90.50 144 TYR A CA 1
ATOM 1168 C C . TYR A 1 144 ? 11.518 9.663 -2.601 1.00 90.50 144 TYR A C 1
ATOM 1170 O O . TYR A 1 144 ? 11.397 10.570 -1.784 1.00 90.50 144 TYR A O 1
ATOM 1178 N N . SER A 1 145 ? 10.838 8.519 -2.497 1.00 88.00 145 SER A N 1
ATOM 1179 C CA . SER A 1 145 ? 9.822 8.270 -1.466 1.00 88.00 145 SER A CA 1
ATOM 1180 C C . SER A 1 145 ? 10.393 7.934 -0.082 1.00 88.00 145 SER A C 1
ATOM 1182 O O . SER A 1 145 ? 9.650 7.922 0.896 1.00 88.00 145 SER A O 1
ATOM 1184 N N . LEU A 1 146 ? 11.690 7.638 0.022 1.00 91.81 146 LEU A N 1
ATOM 1185 C CA . LEU A 1 146 ? 12.349 7.298 1.282 1.00 91.81 146 LEU A CA 1
ATOM 1186 C C . LEU A 1 146 ? 12.939 8.528 1.994 1.00 91.81 146 LEU A C 1
ATOM 1188 O O . LEU A 1 146 ? 13.428 9.454 1.345 1.00 91.81 146 LEU A O 1
ATOM 1192 N N . PRO A 1 147 ? 13.036 8.506 3.337 1.00 91.62 147 PRO A N 1
ATOM 1193 C CA . PRO A 1 147 ? 13.771 9.524 4.073 1.00 91.62 147 PRO A CA 1
ATOM 1194 C C . PRO A 1 147 ? 15.260 9.491 3.698 1.00 91.62 147 PRO A C 1
ATOM 1196 O O . PRO A 1 147 ? 15.826 8.434 3.401 1.00 91.62 147 PRO A O 1
ATOM 1199 N N . SER A 1 148 ? 15.915 10.656 3.752 1.00 92.25 148 SER A N 1
ATOM 1200 C CA . SER A 1 148 ? 17.282 10.865 3.237 1.00 92.25 148 SER A CA 1
ATOM 1201 C C . SER A 1 148 ? 18.318 9.853 3.756 1.00 92.25 148 SER A C 1
ATOM 1203 O O . SER A 1 148 ? 19.226 9.440 3.038 1.00 92.25 148 SER A O 1
ATOM 1205 N N . ASN A 1 149 ? 18.192 9.416 5.010 1.00 95.00 149 ASN A N 1
ATOM 1206 C CA . ASN A 1 149 ? 19.098 8.447 5.629 1.00 95.00 149 ASN A CA 1
ATOM 1207 C C . ASN A 1 149 ? 18.965 7.023 5.059 1.00 95.00 149 ASN A C 1
ATOM 1209 O O . ASN A 1 149 ? 19.933 6.261 5.109 1.00 95.00 149 ASN A O 1
ATOM 1213 N N . LEU A 1 150 ? 17.782 6.653 4.562 1.00 95.25 150 LEU A N 1
ATOM 1214 C CA . LEU A 1 150 ? 17.513 5.344 3.972 1.00 95.25 150 LEU A CA 1
ATOM 1215 C C . LEU A 1 150 ? 17.695 5.381 2.452 1.00 95.25 150 LEU A C 1
ATOM 1217 O O . LEU A 1 150 ? 18.299 4.463 1.903 1.00 95.25 150 LEU A O 1
ATOM 1221 N N . SER A 1 151 ? 17.287 6.468 1.789 1.00 96.75 151 SER A N 1
ATOM 1222 C CA . SER A 1 151 ? 17.469 6.638 0.341 1.00 96.75 151 SER A CA 1
ATOM 1223 C C . SER A 1 151 ? 18.941 6.610 -0.077 1.00 96.75 151 SER A C 1
ATOM 1225 O O . SER A 1 151 ? 19.282 5.951 -1.055 1.00 96.75 151 SER A O 1
ATOM 1227 N N . LYS A 1 152 ? 19.843 7.212 0.713 1.00 97.31 152 LYS A N 1
ATOM 1228 C CA . LYS A 1 152 ? 21.302 7.151 0.488 1.00 97.31 152 LYS A CA 1
ATOM 1229 C C . LYS A 1 152 ? 21.886 5.734 0.547 1.00 97.31 152 LYS A C 1
ATOM 1231 O O . LYS A 1 152 ? 22.973 5.513 0.026 1.00 97.31 152 LYS A O 1
ATOM 1236 N N . LYS A 1 153 ? 21.202 4.783 1.195 1.00 97.81 153 LYS A N 1
ATOM 1237 C CA . LYS A 1 153 ? 21.639 3.378 1.306 1.00 97.81 153 LYS A CA 1
ATOM 1238 C C . LYS A 1 153 ? 21.120 2.494 0.175 1.00 97.81 153 LYS A C 1
ATOM 1240 O O . LYS A 1 153 ? 21.555 1.354 0.057 1.00 97.81 153 LYS A O 1
ATOM 1245 N N . VAL A 1 154 ? 20.176 2.996 -0.613 1.00 97.75 154 VAL A N 1
ATOM 1246 C CA . VAL A 1 154 ? 19.626 2.309 -1.780 1.00 97.75 154 VAL A CA 1
ATOM 1247 C C . VAL A 1 154 ? 20.517 2.635 -2.979 1.00 97.75 154 VAL A C 1
ATOM 1249 O O . VAL A 1 154 ? 20.596 3.809 -3.323 1.00 97.75 154 VAL A O 1
ATOM 1252 N N . PRO A 1 155 ? 21.181 1.667 -3.634 1.00 97.62 155 PRO A N 1
ATOM 1253 C CA . PRO A 1 155 ? 22.064 1.956 -4.769 1.00 97.62 155 PRO A CA 1
ATOM 1254 C C . PRO A 1 155 ? 21.348 2.686 -5.913 1.00 97.62 155 PRO A C 1
ATOM 1256 O O . PRO A 1 155 ? 20.176 2.413 -6.165 1.00 97.62 155 PRO A O 1
ATOM 1259 N N . GLU A 1 156 ? 22.029 3.598 -6.610 1.00 95.62 156 GLU A N 1
ATOM 1260 C CA . GLU A 1 156 ? 21.471 4.265 -7.803 1.00 95.62 156 GLU A CA 1
ATOM 1261 C C . GLU A 1 156 ? 21.450 3.329 -9.013 1.00 95.62 156 GLU A C 1
ATOM 1263 O O . GLU A 1 156 ? 20.459 3.290 -9.745 1.00 95.62 156 GLU A O 1
ATOM 1268 N N . ASP A 1 157 ? 22.506 2.528 -9.184 1.00 96.69 157 ASP A N 1
ATOM 1269 C CA . ASP A 1 157 ? 22.550 1.497 -10.214 1.00 96.69 157 ASP A CA 1
ATOM 1270 C C . ASP A 1 157 ? 21.552 0.380 -9.884 1.00 96.69 157 ASP A C 1
ATOM 1272 O O . ASP A 1 157 ? 21.569 -0.234 -8.816 1.00 96.69 157 ASP A O 1
ATOM 1276 N N . CYS A 1 158 ? 20.666 0.097 -10.833 1.00 94.38 158 CYS A N 1
ATOM 1277 C CA . CYS A 1 158 ? 19.667 -0.958 -10.713 1.00 94.38 158 CYS A CA 1
ATOM 1278 C C . CYS A 1 158 ? 20.255 -2.362 -10.849 1.00 94.38 158 CYS A C 1
ATOM 1280 O O . CYS A 1 158 ? 19.586 -3.327 -10.480 1.00 94.38 158 CYS A O 1
ATOM 1282 N N . ARG A 1 159 ? 21.482 -2.482 -11.371 1.00 94.56 159 ARG A N 1
ATOM 1283 C CA . ARG A 1 159 ? 22.233 -3.742 -11.404 1.00 94.56 159 ARG A CA 1
ATOM 1284 C C . ARG A 1 159 ? 22.779 -4.110 -10.029 1.00 94.56 159 ARG A C 1
ATOM 1286 O O . ARG A 1 159 ? 23.005 -5.290 -9.774 1.00 94.56 159 ARG A O 1
ATOM 1293 N N . GLU A 1 160 ? 22.958 -3.130 -9.143 1.00 96.56 160 GLU A N 1
ATOM 1294 C CA . GLU A 1 160 ? 23.362 -3.380 -7.767 1.00 96.56 160 GLU A CA 1
ATOM 1295 C C . GLU A 1 160 ? 22.128 -3.744 -6.912 1.00 96.56 160 GLU A C 1
ATOM 1297 O O . GLU A 1 160 ? 21.171 -2.951 -6.790 1.00 96.56 160 GLU A O 1
ATOM 1302 N N . PRO A 1 161 ? 22.105 -4.954 -6.319 1.00 95.31 161 PRO A N 1
ATOM 1303 C CA . PRO A 1 161 ? 21.006 -5.365 -5.460 1.00 95.31 161 PRO A CA 1
ATOM 1304 C C . PRO A 1 161 ? 20.968 -4.503 -4.195 1.00 95.31 161 PRO A C 1
ATOM 1306 O O . PRO A 1 161 ? 21.997 -4.089 -3.660 1.00 95.31 161 PRO A O 1
ATOM 1309 N N . ILE A 1 162 ? 19.764 -4.244 -3.687 1.00 96.88 162 ILE A N 1
ATOM 1310 C CA . ILE A 1 162 ? 19.607 -3.612 -2.375 1.00 96.88 162 ILE A CA 1
ATOM 1311 C C . ILE A 1 162 ? 20.069 -4.628 -1.329 1.00 96.88 162 ILE A C 1
ATOM 1313 O O . ILE A 1 162 ? 19.671 -5.791 -1.371 1.00 96.88 162 ILE A O 1
ATOM 1317 N N . LYS A 1 163 ? 20.922 -4.201 -0.393 1.00 97.38 163 LYS A N 1
ATOM 1318 C CA . LYS A 1 163 ? 21.369 -5.075 0.698 1.00 97.38 163 LYS A CA 1
ATOM 1319 C C . LYS A 1 163 ? 20.155 -5.562 1.504 1.00 97.38 163 LYS A C 1
ATOM 1321 O O . LYS A 1 163 ? 19.310 -4.718 1.822 1.00 97.38 163 LYS A O 1
ATOM 1326 N N . PRO A 1 164 ? 20.068 -6.850 1.882 1.00 93.38 164 PRO A N 1
ATOM 1327 C CA . PRO A 1 164 ? 18.911 -7.387 2.600 1.00 93.38 164 PRO A CA 1
ATOM 1328 C C . PRO A 1 164 ? 18.532 -6.579 3.849 1.00 93.38 164 PRO A C 1
ATOM 1330 O O . PRO A 1 164 ? 17.357 -6.302 4.073 1.00 93.38 164 PRO A O 1
ATOM 1333 N N . GLU A 1 165 ? 19.516 -6.090 4.609 1.00 95.06 165 GLU A N 1
ATOM 1334 C CA . GLU A 1 165 ? 19.276 -5.298 5.823 1.00 95.06 165 GLU A CA 1
ATOM 1335 C C . GLU A 1 165 ? 18.695 -3.907 5.517 1.00 95.06 165 GLU A C 1
ATOM 1337 O O . GLU A 1 165 ? 18.035 -3.288 6.355 1.00 95.06 165 GLU A O 1
ATOM 1342 N N . VAL A 1 166 ? 18.973 -3.369 4.327 1.00 95.50 166 VAL A N 1
ATOM 1343 C CA . VAL A 1 166 ? 18.394 -2.108 3.845 1.00 95.50 166 VAL A CA 1
ATOM 1344 C C . VAL A 1 166 ? 16.984 -2.357 3.323 1.00 95.50 166 VAL A C 1
ATOM 1346 O O . VAL A 1 166 ? 16.085 -1.589 3.657 1.00 95.50 166 VAL A O 1
ATOM 1349 N N . GLU A 1 167 ? 16.774 -3.435 2.567 1.00 94.56 167 GLU A N 1
ATOM 1350 C CA . GLU A 1 167 ? 15.453 -3.837 2.080 1.00 94.56 167 GLU A CA 1
ATOM 1351 C C . GLU A 1 167 ? 14.471 -4.070 3.238 1.00 94.56 167 GLU A C 1
ATOM 1353 O O . GLU A 1 167 ? 13.369 -3.524 3.224 1.00 94.56 167 GLU A O 1
ATOM 1358 N N . GLU A 1 168 ? 14.882 -4.785 4.286 1.00 89.38 168 GLU A N 1
ATOM 1359 C CA . GLU A 1 168 ? 14.059 -5.011 5.479 1.00 89.38 168 GLU A CA 1
ATOM 1360 C C . GLU A 1 168 ? 13.640 -3.686 6.137 1.00 89.38 168 GLU A C 1
ATOM 1362 O O . GLU A 1 168 ? 12.470 -3.472 6.464 1.00 89.38 168 GLU A O 1
ATOM 1367 N N . ARG A 1 169 ? 14.574 -2.735 6.264 1.00 91.19 169 ARG A N 1
ATOM 1368 C CA . ARG A 1 169 ? 14.278 -1.397 6.802 1.00 91.19 169 ARG A CA 1
ATOM 1369 C C . ARG A 1 169 ? 13.319 -0.609 5.916 1.00 91.19 169 ARG A C 1
ATOM 1371 O O . ARG A 1 169 ? 12.495 0.129 6.447 1.00 91.19 169 ARG A O 1
ATOM 1378 N N . ILE A 1 170 ? 13.418 -0.751 4.596 1.00 92.50 170 ILE A N 1
ATOM 1379 C CA . ILE A 1 170 ? 12.503 -0.125 3.632 1.00 92.50 170 ILE A CA 1
ATOM 1380 C C . ILE A 1 170 ? 11.103 -0.703 3.789 1.00 92.50 170 ILE A C 1
ATOM 1382 O O . ILE A 1 170 ? 10.141 0.051 3.924 1.00 92.50 170 ILE A O 1
ATOM 1386 N N . ARG A 1 171 ? 10.989 -2.033 3.841 1.00 88.44 171 ARG A N 1
ATOM 1387 C CA . ARG A 1 171 ? 9.717 -2.731 4.060 1.00 88.44 171 ARG A CA 1
ATOM 1388 C C . ARG A 1 171 ? 9.078 -2.298 5.375 1.00 88.44 171 ARG A C 1
ATOM 1390 O O . ARG A 1 171 ? 7.898 -1.944 5.392 1.00 88.44 171 ARG A O 1
ATOM 1397 N N . LYS A 1 172 ? 9.866 -2.228 6.452 1.00 86.31 172 LYS A N 1
ATOM 1398 C CA . LYS A 1 172 ? 9.418 -1.721 7.754 1.00 86.31 172 LYS A CA 1
ATOM 1399 C C . LYS A 1 172 ? 8.962 -0.263 7.678 1.00 86.31 172 LYS A C 1
ATOM 1401 O O . LYS A 1 172 ? 7.911 0.064 8.217 1.00 86.31 172 LYS A O 1
ATOM 1406 N N . TYR A 1 173 ? 9.713 0.599 6.990 1.00 88.25 173 TYR A N 1
ATOM 1407 C CA . TYR A 1 173 ? 9.361 2.010 6.814 1.00 88.25 173 TYR A CA 1
ATOM 1408 C C . TYR A 1 173 ? 8.010 2.179 6.115 1.00 88.25 173 TYR A C 1
ATOM 1410 O O . TYR A 1 173 ? 7.130 2.837 6.658 1.00 88.25 173 TYR A O 1
ATOM 1418 N N . PHE A 1 174 ? 7.811 1.549 4.956 1.00 84.81 174 PHE A N 1
ATOM 1419 C CA . PHE A 1 174 ? 6.540 1.654 4.238 1.00 84.81 174 PHE A CA 1
ATOM 1420 C C . PHE A 1 174 ? 5.376 1.006 4.996 1.00 84.81 174 PHE A C 1
ATOM 1422 O O . PHE A 1 174 ? 4.261 1.520 4.941 1.00 84.81 174 PHE A O 1
ATOM 1429 N N . SER A 1 175 ? 5.629 -0.077 5.738 1.00 79.69 175 SER A N 1
ATOM 1430 C CA . SER A 1 175 ? 4.612 -0.689 6.603 1.00 79.69 175 SER A CA 1
ATOM 1431 C C . SER A 1 175 ? 4.163 0.289 7.690 1.00 79.69 175 SER A C 1
ATOM 1433 O O . SER A 1 175 ? 2.968 0.490 7.872 1.00 79.69 175 SER A O 1
ATOM 1435 N N . LEU A 1 176 ? 5.102 0.962 8.361 1.00 80.38 176 LEU A N 1
ATOM 1436 C CA . LEU A 1 176 ? 4.791 1.982 9.368 1.00 80.38 176 LEU A CA 1
ATOM 1437 C C . LEU A 1 176 ? 4.126 3.219 8.758 1.00 80.38 176 LEU A C 1
ATOM 1439 O O . LEU A 1 176 ? 3.183 3.742 9.342 1.00 80.38 176 LEU A O 1
ATOM 1443 N N . TYR A 1 177 ? 4.556 3.643 7.570 1.00 80.94 177 TYR A N 1
ATOM 1444 C CA . TYR A 1 177 ? 3.953 4.767 6.856 1.00 80.94 177 TYR A CA 1
ATOM 1445 C C . TYR A 1 177 ? 2.476 4.507 6.521 1.00 80.94 177 TYR A C 1
ATOM 1447 O O . TYR A 1 177 ? 1.634 5.391 6.676 1.00 80.94 177 TYR A O 1
ATOM 1455 N N . ALA A 1 178 ? 2.132 3.275 6.128 1.00 78.00 178 ALA A N 1
ATOM 1456 C CA . ALA A 1 178 ? 0.740 2.876 5.934 1.00 78.00 178 ALA A CA 1
ATOM 1457 C C . ALA A 1 178 ? -0.067 2.951 7.245 1.00 78.00 178 ALA A C 1
ATOM 1459 O O . ALA A 1 178 ? -1.215 3.393 7.237 1.00 78.00 178 ALA A O 1
ATOM 1460 N N . VAL A 1 179 ? 0.535 2.581 8.382 1.00 84.69 179 VAL A N 1
ATOM 1461 C CA . VAL A 1 179 ? -0.094 2.731 9.706 1.00 84.69 179 VAL A CA 1
ATOM 1462 C C . VAL A 1 179 ? -0.310 4.196 10.061 1.00 84.69 179 VAL A C 1
ATOM 1464 O O . VAL A 1 179 ? -1.395 4.555 10.507 1.00 84.69 179 VAL A O 1
ATOM 1467 N N . ASP A 1 180 ? 0.682 5.054 9.831 1.00 86.94 180 ASP A N 1
ATOM 1468 C CA . ASP A 1 180 ? 0.556 6.491 10.087 1.00 86.94 180 ASP A CA 1
ATOM 1469 C C . ASP A 1 180 ? -0.590 7.102 9.282 1.00 86.94 180 ASP A C 1
ATOM 1471 O O . ASP A 1 180 ? -1.358 7.902 9.816 1.00 86.94 180 ASP A O 1
ATOM 1475 N N . TRP A 1 181 ? -0.770 6.661 8.032 1.00 86.19 181 TRP A N 1
ATOM 1476 C CA . TRP A 1 181 ? -1.930 7.039 7.236 1.00 86.19 181 TRP A CA 1
ATOM 1477 C C . TRP A 1 181 ? -3.237 6.627 7.925 1.00 86.19 181 TRP A C 1
ATOM 1479 O O . TRP A 1 181 ? -4.119 7.467 8.088 1.00 86.19 181 TRP A O 1
ATOM 1489 N N . TYR A 1 182 ? -3.367 5.386 8.404 1.00 85.50 182 TYR A N 1
ATOM 1490 C CA . TYR A 1 182 ? -4.569 4.943 9.125 1.00 85.50 182 TYR A CA 1
ATOM 1491 C C . TYR A 1 182 ? -4.868 5.742 10.400 1.00 85.50 182 TYR A C 1
ATOM 1493 O O . TYR A 1 182 ? -6.033 5.894 10.771 1.00 85.50 182 TYR A O 1
ATOM 1501 N N . LEU A 1 183 ? -3.833 6.245 11.072 1.00 91.56 183 LEU A N 1
ATOM 1502 C CA . LEU A 1 183 ? -3.962 6.983 12.327 1.00 91.56 183 LEU A CA 1
ATOM 1503 C C . LEU A 1 183 ? -4.390 8.447 12.138 1.00 91.56 183 LEU A C 1
ATOM 1505 O O . LEU A 1 183 ? -4.742 9.100 13.122 1.00 91.56 183 LEU A O 1
ATOM 1509 N N . LEU A 1 184 ? -4.415 8.964 10.904 1.00 90.81 184 LEU A N 1
ATOM 1510 C CA . LEU A 1 184 ? -4.910 10.314 10.631 1.00 90.81 184 LEU A CA 1
ATOM 1511 C C . LEU A 1 184 ? -6.392 10.460 11.048 1.00 90.81 184 LEU A C 1
ATOM 1513 O O . LEU A 1 184 ? -7.191 9.545 10.824 1.00 90.81 184 LEU A O 1
ATOM 1517 N N . PRO A 1 185 ? -6.803 11.614 11.613 1.00 92.00 185 PRO A N 1
ATOM 1518 C CA . PRO A 1 185 ? -8.169 11.863 12.084 1.00 92.00 185 PRO A CA 1
ATOM 1519 C C . PRO A 1 185 ? -9.122 12.187 10.921 1.00 92.00 185 PRO A C 1
ATOM 1521 O O . PRO A 1 185 ? -9.750 13.240 10.875 1.00 92.00 185 PRO A O 1
ATOM 1524 N N . LYS A 1 186 ? -9.214 11.281 9.943 1.00 91.50 186 LYS A N 1
ATOM 1525 C CA . LYS A 1 186 ? -10.145 11.365 8.813 1.00 91.50 186 LYS A CA 1
ATOM 1526 C C . LYS A 1 186 ? -11.187 10.246 8.905 1.00 91.50 186 LYS A C 1
ATOM 1528 O O . LYS A 1 186 ? -10.811 9.121 9.250 1.00 91.50 186 LYS A O 1
ATOM 1533 N N . PRO A 1 187 ? -12.464 10.499 8.559 1.00 90.19 187 PRO A N 1
ATOM 1534 C CA . PRO A 1 187 ? -13.518 9.485 8.638 1.00 90.19 187 PRO A CA 1
ATOM 1535 C C . PRO A 1 187 ? -13.193 8.202 7.855 1.00 90.19 187 PRO A C 1
ATOM 1537 O O . PRO A 1 187 ? -13.346 7.094 8.368 1.00 90.19 187 PRO A O 1
ATOM 1540 N N . GLU A 1 188 ? -12.672 8.343 6.633 1.00 83.50 188 GLU A N 1
ATOM 1541 C CA . GLU A 1 188 ? -12.315 7.221 5.753 1.00 83.50 188 GLU A CA 1
ATOM 1542 C C . GLU A 1 188 ? -11.193 6.358 6.342 1.00 83.50 188 GLU A C 1
ATOM 1544 O O . GLU A 1 188 ? -11.298 5.128 6.401 1.00 83.50 188 GLU A O 1
ATOM 1549 N N . ASN A 1 189 ? -10.135 7.004 6.835 1.00 88.88 189 ASN A N 1
ATOM 1550 C CA . ASN A 1 189 ? -8.994 6.354 7.475 1.00 88.88 189 ASN A CA 1
ATOM 1551 C C . ASN A 1 189 ? -9.457 5.598 8.722 1.00 88.88 189 ASN A C 1
ATOM 1553 O O . ASN A 1 189 ? -9.064 4.452 8.929 1.00 88.88 189 ASN A O 1
ATOM 1557 N N . ARG A 1 190 ? -10.366 6.197 9.503 1.00 94.12 190 ARG A N 1
ATOM 1558 C CA . ARG A 1 190 ? -10.900 5.609 10.730 1.00 94.12 190 ARG A CA 1
ATOM 1559 C C . ARG A 1 190 ? -11.727 4.353 10.480 1.00 94.12 190 ARG A C 1
ATOM 1561 O O . ARG A 1 190 ? -11.490 3.323 11.115 1.00 94.12 190 ARG A O 1
ATOM 1568 N N . ALA A 1 191 ? -12.662 4.422 9.536 1.00 88.94 191 ALA A N 1
ATOM 1569 C CA . ALA A 1 191 ? -13.463 3.271 9.137 1.00 88.94 191 ALA A CA 1
ATOM 1570 C C . ALA A 1 191 ? -12.574 2.148 8.581 1.00 88.94 191 ALA A C 1
ATOM 1572 O O . ALA A 1 191 ? -12.751 0.976 8.917 1.00 88.94 191 ALA A O 1
ATOM 1573 N N . THR A 1 192 ? -11.580 2.495 7.760 1.00 85.31 192 THR A N 1
ATOM 1574 C CA . THR A 1 192 ? -10.668 1.508 7.165 1.00 85.31 192 THR A CA 1
ATOM 1575 C C . THR A 1 192 ? -9.746 0.877 8.209 1.00 85.31 192 THR A C 1
ATOM 1577 O O . THR A 1 192 ? -9.552 -0.339 8.179 1.00 85.31 192 THR A O 1
ATOM 1580 N N . LEU A 1 193 ? -9.259 1.659 9.178 1.00 90.56 193 LEU A N 1
ATOM 1581 C CA . LEU A 1 193 ? -8.483 1.168 10.314 1.00 90.56 193 LEU A CA 1
ATOM 1582 C C . LEU A 1 193 ? -9.297 0.147 11.117 1.00 90.56 193 LEU A C 1
ATOM 1584 O O . LEU A 1 193 ? -8.858 -0.988 11.259 1.00 90.56 193 LEU A O 1
ATOM 1588 N N . ARG A 1 194 ? -10.516 0.494 11.557 1.00 93.62 194 ARG A N 1
ATOM 1589 C CA . ARG A 1 194 ? -11.395 -0.430 12.305 1.00 93.62 194 ARG A CA 1
ATOM 1590 C C . ARG A 1 194 ? -11.673 -1.728 11.540 1.00 93.62 194 ARG A C 1
ATOM 1592 O O . ARG A 1 194 ? -11.658 -2.793 12.144 1.00 93.62 194 ARG A O 1
ATOM 1599 N N . ASN A 1 195 ? -11.866 -1.654 10.222 1.00 86.75 195 ASN A N 1
ATOM 1600 C CA . ASN A 1 195 ? -12.088 -2.833 9.375 1.00 86.75 195 ASN A CA 1
ATOM 1601 C C . ASN A 1 195 ? -10.841 -3.714 9.193 1.00 86.75 195 ASN A C 1
ATOM 1603 O O . ASN A 1 195 ? -10.974 -4.896 8.888 1.00 86.75 195 ASN A O 1
ATOM 1607 N N . SER A 1 196 ? -9.645 -3.140 9.336 1.00 84.44 196 SER A N 1
ATOM 1608 C CA . SER A 1 196 ? -8.369 -3.843 9.144 1.00 84.44 196 SER A CA 1
ATOM 1609 C C . SER A 1 196 ? -7.829 -4.481 10.427 1.00 84.44 196 SER A C 1
ATOM 1611 O O . SER A 1 196 ? -6.893 -5.274 10.363 1.00 84.44 196 SER A O 1
ATOM 1613 N N . LEU A 1 197 ? -8.387 -4.125 11.587 1.00 89.06 197 LEU A N 1
ATOM 1614 C CA . LEU A 1 197 ? -7.930 -4.589 12.895 1.00 89.06 197 LEU A CA 1
ATOM 1615 C C . LEU A 1 197 ? -8.714 -5.821 13.388 1.00 89.06 197 LEU A C 1
ATOM 1617 O O . LEU A 1 197 ? -9.889 -5.991 13.050 1.00 89.06 197 LEU A O 1
ATOM 1621 N N . PRO A 1 198 ? -8.114 -6.653 14.261 1.00 92.50 198 PRO A N 1
ATOM 1622 C CA . PRO A 1 198 ? -8.841 -7.665 15.021 1.00 92.50 198 PRO A CA 1
ATOM 1623 C C . PRO A 1 198 ? -9.946 -7.027 15.869 1.00 92.50 198 PRO A C 1
ATOM 1625 O O . PRO A 1 198 ? -9.815 -5.884 16.311 1.00 92.50 198 PRO A O 1
ATOM 1628 N N . ARG A 1 199 ? -11.032 -7.769 16.128 1.00 91.25 199 ARG A N 1
ATOM 1629 C CA . ARG A 1 199 ? -12.232 -7.225 16.795 1.00 91.25 199 ARG A CA 1
ATOM 1630 C C . ARG A 1 199 ? -11.937 -6.547 18.138 1.00 91.25 199 ARG A C 1
ATOM 1632 O O . ARG A 1 199 ? -12.522 -5.502 18.401 1.00 91.25 199 ARG A O 1
ATOM 1639 N N . ASP A 1 200 ? -11.048 -7.111 18.956 1.00 96.69 200 ASP A N 1
ATOM 1640 C CA . ASP A 1 200 ? -10.697 -6.585 20.285 1.00 96.69 200 ASP A CA 1
ATOM 1641 C C . ASP A 1 200 ? -9.942 -5.249 20.222 1.00 96.69 200 ASP A C 1
ATOM 1643 O O . ASP A 1 200 ? -10.071 -4.413 21.117 1.00 96.69 200 ASP A O 1
ATOM 1647 N N . LEU A 1 201 ? -9.148 -5.047 19.169 1.00 96.12 201 LEU A N 1
ATOM 1648 C CA . LEU A 1 201 ? -8.388 -3.822 18.958 1.00 96.12 201 LEU A CA 1
ATOM 1649 C C . LEU A 1 201 ? -9.236 -2.780 18.221 1.00 96.12 201 LEU A C 1
ATOM 1651 O O . LEU A 1 201 ? -9.239 -1.612 18.602 1.00 96.12 201 LEU A O 1
ATOM 1655 N N . ALA A 1 202 ? -10.032 -3.211 17.237 1.00 96.62 202 ALA A N 1
ATOM 1656 C CA . ALA A 1 202 ? -10.983 -2.369 16.517 1.00 96.62 202 ALA A CA 1
ATOM 1657 C C . ALA A 1 202 ? -11.999 -1.709 17.460 1.00 96.62 202 ALA A C 1
ATOM 1659 O O . ALA A 1 202 ? -12.284 -0.522 17.314 1.00 96.62 202 ALA A O 1
ATOM 1660 N N . SER A 1 203 ? -12.504 -2.438 18.465 1.00 97.19 203 SER A N 1
ATOM 1661 C CA . SER A 1 203 ? -13.454 -1.893 19.444 1.00 97.19 203 SER A CA 1
ATOM 1662 C C . SER A 1 203 ? -12.873 -0.776 20.315 1.00 97.19 203 SER A C 1
ATOM 1664 O O . SER A 1 203 ? -13.640 0.003 20.870 1.00 97.19 203 SER A O 1
ATOM 1666 N N . LYS A 1 204 ? -11.541 -0.676 20.427 1.00 98.12 204 LYS A N 1
ATOM 1667 C CA . LYS A 1 204 ? -10.847 0.376 21.192 1.00 98.12 204 LYS A CA 1
ATOM 1668 C C . LYS A 1 204 ? -10.547 1.631 20.374 1.00 98.12 204 LYS A C 1
ATOM 1670 O O . LYS A 1 204 ? -10.107 2.633 20.925 1.00 98.12 204 LYS A O 1
ATOM 1675 N N . VAL A 1 205 ? -10.752 1.587 19.060 1.00 97.75 205 VAL A N 1
ATOM 1676 C CA . VAL A 1 205 ? -10.545 2.729 18.167 1.00 97.75 205 VAL 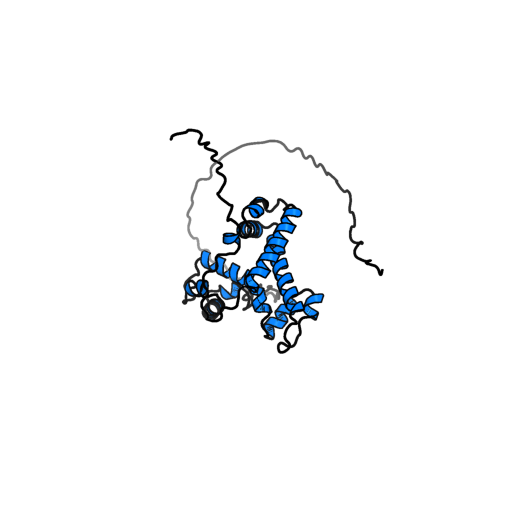A CA 1
ATOM 1677 C C . VAL A 1 205 ? -11.858 3.510 18.061 1.00 97.75 205 VAL A C 1
ATOM 1679 O O . VAL A 1 205 ? -12.804 2.948 17.522 1.00 97.75 205 VAL A O 1
ATOM 1682 N N . PRO A 1 206 ? -11.961 4.776 18.506 1.00 97.69 206 PRO A N 1
ATOM 1683 C CA . PRO A 1 206 ? -13.206 5.549 18.423 1.00 97.69 206 PRO A CA 1
ATOM 1684 C C . PRO A 1 206 ? -13.772 5.642 17.001 1.00 97.69 206 PRO A C 1
ATOM 1686 O O . PRO A 1 206 ? -13.001 5.731 16.046 1.00 97.69 206 PRO A O 1
ATOM 1689 N N . GLU A 1 207 ? -15.099 5.641 16.847 1.00 95.75 207 GLU A N 1
ATOM 1690 C CA . GLU A 1 207 ? -15.748 5.843 15.538 1.00 95.75 207 GLU A CA 1
ATOM 1691 C C . GLU A 1 207 ? -15.659 7.296 15.064 1.00 95.75 207 GLU A C 1
ATOM 1693 O O . GLU A 1 207 ? -15.395 7.536 13.886 1.00 95.75 207 GLU A O 1
ATOM 1698 N N . ASP A 1 208 ? -15.815 8.254 15.983 1.00 96.88 208 ASP A N 1
ATOM 1699 C CA . ASP A 1 208 ? -15.607 9.674 15.706 1.00 96.88 208 ASP A CA 1
ATOM 1700 C C . ASP A 1 208 ? -14.116 9.945 15.462 1.00 96.88 208 ASP A C 1
ATOM 1702 O O . ASP A 1 208 ? -13.268 9.715 16.329 1.00 96.88 208 ASP A O 1
ATOM 1706 N N . CYS A 1 209 ? -13.781 10.443 14.271 1.00 94.94 209 CYS A N 1
ATOM 1707 C CA . CYS A 1 209 ? -12.404 10.756 13.907 1.00 94.94 209 CYS A CA 1
ATOM 1708 C C . CYS A 1 209 ? -11.838 11.968 14.660 1.00 94.94 209 CYS A C 1
ATOM 1710 O O . CYS A 1 209 ? -10.618 12.123 14.686 1.00 94.94 209 CYS A O 1
ATOM 1712 N N . ASN A 1 210 ? -12.688 12.792 15.284 1.00 95.44 210 ASN A N 1
ATOM 1713 C CA . ASN A 1 210 ? -12.261 13.898 16.143 1.00 95.44 210 ASN A CA 1
ATOM 1714 C C . ASN A 1 210 ? -11.811 13.419 17.529 1.00 95.44 210 ASN A C 1
ATOM 1716 O O . ASN A 1 210 ? -11.081 14.132 18.218 1.00 95.44 210 ASN A O 1
ATOM 1720 N N . GLN A 1 211 ? -12.211 12.211 17.941 1.00 97.12 211 GLN A N 1
ATOM 1721 C CA . GLN A 1 211 ? -11.763 11.632 19.198 1.00 97.12 211 GLN A CA 1
ATOM 1722 C C . GLN A 1 211 ? -10.369 10.998 19.017 1.00 97.12 211 GLN A C 1
ATOM 1724 O O . GLN A 1 211 ? -10.185 10.111 18.166 1.00 97.12 211 GLN A O 1
ATOM 1729 N N . PRO A 1 212 ? -9.363 11.418 19.809 1.00 96.75 212 PRO A N 1
ATOM 1730 C CA . PRO A 1 212 ? -8.028 10.844 19.725 1.00 96.75 212 PRO A CA 1
ATOM 1731 C C . PRO A 1 212 ? -8.051 9.361 20.114 1.00 96.75 212 PRO A C 1
ATOM 1733 O O . PRO A 1 212 ? -8.814 8.938 20.982 1.00 96.75 212 PRO A O 1
ATOM 1736 N N . ILE A 1 213 ? -7.200 8.565 19.464 1.00 97.44 213 ILE A N 1
ATOM 1737 C CA . ILE A 1 213 ? -6.951 7.178 19.872 1.00 97.44 213 ILE A CA 1
ATOM 1738 C C . ILE A 1 213 ? -6.012 7.219 21.078 1.00 97.44 213 ILE A C 1
ATOM 1740 O O . ILE A 1 213 ? -5.024 7.955 21.061 1.00 97.44 213 ILE A O 1
ATOM 1744 N N . GLU A 1 214 ? -6.298 6.423 22.107 1.00 97.94 214 GLU A N 1
ATOM 1745 C CA . GLU A 1 214 ? -5.412 6.293 23.263 1.00 97.94 214 GLU A CA 1
ATOM 1746 C C . GLU A 1 214 ? -3.996 5.861 22.829 1.00 97.94 214 GLU A C 1
ATOM 1748 O O . GLU A 1 214 ? -3.869 4.947 22.007 1.00 97.94 214 GLU A O 1
ATOM 1753 N N . PRO A 1 215 ? -2.921 6.459 23.379 1.00 97.12 215 PRO A N 1
ATOM 1754 C CA . PRO A 1 215 ? -1.550 6.145 22.971 1.00 97.12 215 PRO A CA 1
ATOM 1755 C C . PRO A 1 215 ? -1.207 4.651 23.054 1.00 97.12 215 PRO A C 1
ATOM 1757 O O . PRO A 1 215 ? -0.581 4.107 22.150 1.00 97.12 215 PRO A O 1
ATOM 1760 N N . GLU A 1 216 ? -1.680 3.959 24.091 1.00 97.38 216 GLU A N 1
ATOM 1761 C CA . GLU A 1 216 ? -1.466 2.515 24.255 1.00 97.38 216 GLU A CA 1
ATOM 1762 C C . GLU A 1 216 ? -2.129 1.693 23.139 1.00 97.38 216 GLU A C 1
ATOM 1764 O O . GLU A 1 216 ? -1.585 0.690 22.672 1.00 97.38 216 GLU A O 1
ATOM 1769 N N . VAL A 1 217 ? -3.300 2.129 22.668 1.00 96.94 217 VAL A N 1
ATOM 1770 C CA . VAL A 1 217 ? -4.004 1.501 21.545 1.00 96.94 217 VAL A CA 1
ATOM 1771 C C . VAL A 1 217 ? -3.253 1.762 20.240 1.00 96.94 217 VAL A C 1
ATOM 1773 O O . VAL A 1 217 ? -3.125 0.847 19.428 1.00 96.94 217 VAL A O 1
ATOM 1776 N N . VAL A 1 218 ? -2.702 2.966 20.051 1.00 96.19 218 VAL A N 1
ATOM 1777 C CA . VAL A 1 218 ? -1.853 3.296 18.894 1.00 96.19 218 VAL A CA 1
ATOM 1778 C C . VAL A 1 218 ? -0.627 2.385 18.825 1.00 96.19 218 VAL A C 1
ATOM 1780 O O . VAL A 1 218 ? -0.343 1.840 17.758 1.00 96.19 218 VAL A O 1
ATOM 1783 N N . GLU A 1 219 ? 0.067 2.161 19.942 1.00 94.75 219 GLU A N 1
ATOM 1784 C CA . GLU A 1 219 ? 1.228 1.262 19.980 1.00 94.75 219 GLU A CA 1
ATOM 1785 C C . GLU A 1 219 ? 0.848 -0.177 19.616 1.00 94.75 219 GLU A C 1
ATOM 1787 O O . GLU A 1 219 ? 1.479 -0.786 18.749 1.00 94.75 219 GLU A O 1
ATOM 1792 N N . ARG A 1 220 ? -0.259 -0.692 20.164 1.00 95.94 220 ARG A N 1
ATOM 1793 C CA . ARG A 1 220 ? -0.777 -2.021 19.798 1.00 95.94 220 ARG A CA 1
ATOM 1794 C C . ARG A 1 220 ? -1.154 -2.130 18.319 1.00 95.94 220 ARG A C 1
ATOM 1796 O O . ARG A 1 220 ? -0.964 -3.181 17.712 1.00 95.94 220 ARG A O 1
ATOM 1803 N N . ILE A 1 221 ? -1.689 -1.063 17.724 1.00 93.56 221 ILE A N 1
ATOM 1804 C CA . ILE A 1 221 ? -1.987 -1.003 16.285 1.00 93.56 221 ILE A CA 1
ATOM 1805 C C . ILE A 1 221 ? -0.692 -1.082 15.473 1.00 93.56 221 ILE A C 1
ATOM 1807 O O . ILE A 1 221 ? -0.603 -1.875 14.534 1.00 93.56 221 ILE A O 1
ATOM 1811 N N . ARG A 1 222 ? 0.327 -0.296 15.838 1.00 91.56 222 ARG A N 1
ATOM 1812 C CA . ARG A 1 222 ? 1.639 -0.316 15.171 1.00 91.56 222 ARG A CA 1
ATOM 1813 C C . ARG A 1 222 ? 2.298 -1.689 15.265 1.00 91.56 222 ARG A C 1
ATOM 1815 O O . ARG A 1 222 ? 2.842 -2.166 14.268 1.00 91.56 222 ARG A O 1
ATOM 1822 N N . GLU A 1 223 ? 2.220 -2.331 16.425 1.00 90.31 223 GLU A N 1
ATOM 1823 C CA . GLU A 1 223 ? 2.713 -3.691 16.641 1.00 90.31 223 GLU A CA 1
ATOM 1824 C C . GLU A 1 223 ? 1.965 -4.704 15.765 1.00 90.31 223 GLU A C 1
ATOM 1826 O O . GLU A 1 223 ? 2.600 -5.458 15.029 1.00 90.31 223 GLU A O 1
ATOM 1831 N N . PHE A 1 224 ? 0.628 -4.659 15.749 1.00 89.00 224 PHE A N 1
ATOM 1832 C CA . PHE A 1 224 ? -0.201 -5.536 14.918 1.00 89.00 224 PHE A CA 1
ATOM 1833 C C . PHE A 1 224 ? 0.176 -5.461 13.432 1.00 89.00 224 PHE A C 1
ATOM 1835 O O . PHE A 1 224 ? 0.412 -6.490 12.795 1.00 89.00 224 PHE A O 1
ATOM 1842 N N . PHE A 1 225 ? 0.284 -4.255 12.871 1.00 83.88 225 PHE A N 1
ATOM 1843 C CA . PHE A 1 225 ? 0.664 -4.087 11.467 1.00 83.88 225 PHE A CA 1
ATOM 1844 C C . PHE A 1 225 ? 2.127 -4.457 11.200 1.00 83.88 225 PHE A C 1
ATOM 1846 O O . PHE A 1 225 ? 2.440 -4.979 10.127 1.00 83.88 225 PHE A O 1
ATOM 1853 N N . SER A 1 226 ? 3.016 -4.249 12.177 1.00 81.50 226 SER A N 1
ATOM 1854 C CA . SER A 1 226 ? 4.401 -4.718 12.087 1.00 81.50 226 SER A CA 1
ATOM 1855 C C . SER A 1 226 ? 4.454 -6.245 11.996 1.00 81.50 226 SER A C 1
ATOM 1857 O O . SER A 1 226 ? 5.138 -6.767 11.120 1.00 81.50 226 SER A O 1
ATOM 1859 N N . LEU A 1 227 ? 3.684 -6.963 12.820 1.00 81.12 227 LEU A N 1
ATOM 1860 C CA . LEU A 1 227 ? 3.603 -8.428 12.793 1.00 81.12 227 LEU A CA 1
ATOM 1861 C C . LEU A 1 227 ? 2.966 -8.957 11.507 1.00 81.12 227 LEU A C 1
ATOM 1863 O O . LEU A 1 227 ? 3.503 -9.880 10.895 1.00 81.12 227 LEU A O 1
ATOM 1867 N N . CYS A 1 228 ? 1.876 -8.329 11.053 1.00 74.38 228 CYS A N 1
ATOM 1868 C CA . CYS A 1 228 ? 1.238 -8.691 9.791 1.00 74.38 228 CYS A CA 1
ATOM 1869 C C . CYS A 1 228 ? 2.240 -8.616 8.645 1.00 74.38 228 CYS A C 1
ATOM 1871 O O . CYS A 1 228 ? 2.313 -9.545 7.851 1.00 74.38 228 CYS A O 1
ATOM 1873 N N . SER A 1 229 ? 3.050 -7.553 8.577 1.00 66.69 229 SER A N 1
ATOM 1874 C CA . SER A 1 229 ? 4.048 -7.428 7.517 1.00 66.69 229 SER A CA 1
ATOM 1875 C C . SER A 1 229 ? 4.978 -8.649 7.468 1.00 66.69 229 SER A C 1
ATOM 1877 O O . SER A 1 229 ? 5.169 -9.211 6.399 1.00 66.69 229 SER A O 1
ATOM 1879 N N . VAL A 1 230 ? 5.450 -9.150 8.613 1.00 58.44 230 VAL A N 1
ATOM 1880 C CA . VAL A 1 230 ? 6.388 -10.282 8.697 1.00 58.44 230 VAL A CA 1
ATOM 1881 C C . VAL A 1 230 ? 5.759 -11.608 8.246 1.00 58.44 230 VAL A C 1
ATOM 1883 O O . VAL A 1 230 ? 6.386 -12.355 7.492 1.00 58.44 230 VAL A O 1
ATOM 1886 N N . GLU A 1 231 ? 4.521 -11.904 8.651 1.00 57.72 231 GLU A N 1
ATOM 1887 C CA . GLU A 1 231 ? 3.869 -13.185 8.327 1.00 57.72 231 GLU A CA 1
ATOM 1888 C C . GLU A 1 231 ? 3.586 -13.363 6.827 1.00 57.72 231 GLU A C 1
ATOM 1890 O O . GLU A 1 231 ? 3.695 -14.477 6.312 1.00 57.72 231 GLU A O 1
ATOM 1895 N N . TRP A 1 232 ? 3.292 -12.286 6.091 1.00 48.84 232 TRP A N 1
ATOM 1896 C CA . TRP A 1 232 ? 3.073 -12.373 4.641 1.00 48.84 232 TRP A CA 1
ATOM 1897 C C . TRP A 1 232 ? 4.360 -12.670 3.860 1.00 48.84 232 TRP A C 1
ATOM 1899 O O . TRP A 1 232 ? 4.304 -13.362 2.841 1.00 48.84 232 TRP A O 1
ATOM 1909 N N . TYR A 1 233 ? 5.521 -12.201 4.332 1.00 48.44 233 TYR A N 1
ATOM 1910 C CA . TYR A 1 233 ? 6.805 -12.396 3.641 1.00 48.44 233 TYR A CA 1
ATOM 1911 C C . TYR A 1 233 ? 7.439 -13.771 3.888 1.00 48.44 233 TYR A C 1
ATOM 1913 O O . TYR A 1 233 ? 8.270 -14.207 3.092 1.00 48.44 233 TYR A O 1
ATOM 1921 N N . HIS A 1 234 ? 7.039 -14.470 4.954 1.00 47.72 234 HIS A N 1
ATOM 1922 C CA . HIS A 1 234 ? 7.516 -15.822 5.262 1.00 47.72 234 HIS A CA 1
ATOM 1923 C C . HIS A 1 234 ? 6.624 -16.942 4.723 1.00 47.72 234 HIS A C 1
ATOM 1925 O O . HIS A 1 234 ? 6.916 -18.116 4.961 1.00 47.72 234 HIS A O 1
ATOM 1931 N N . LEU A 1 235 ? 5.575 -16.623 3.958 1.00 45.50 235 LEU A N 1
ATOM 1932 C CA . LEU A 1 235 ? 4.860 -17.658 3.222 1.00 45.50 235 LEU A CA 1
ATOM 1933 C C . LEU A 1 235 ? 5.840 -18.322 2.238 1.00 45.50 235 LEU A C 1
ATOM 1935 O O . LEU A 1 235 ? 6.410 -17.628 1.389 1.00 45.50 235 LEU A O 1
ATOM 1939 N N . PRO A 1 236 ? 6.074 -19.646 2.344 1.00 43.03 236 PRO A N 1
ATOM 1940 C CA . PRO A 1 236 ? 6.999 -20.333 1.459 1.00 43.03 236 PRO A CA 1
ATOM 1941 C C . PRO A 1 236 ? 6.572 -20.084 0.015 1.00 43.03 236 PRO A C 1
ATOM 1943 O O . PRO A 1 236 ? 5.403 -20.278 -0.339 1.00 43.03 236 PRO A O 1
ATOM 1946 N N . LYS A 1 237 ? 7.519 -19.631 -0.819 1.00 45.03 237 LYS A N 1
ATOM 1947 C CA . LYS A 1 237 ? 7.288 -19.507 -2.260 1.00 45.03 237 LYS A CA 1
ATOM 1948 C C . LYS A 1 237 ? 6.764 -20.861 -2.745 1.00 45.03 237 LYS A C 1
ATOM 1950 O O . LYS A 1 237 ? 7.414 -21.872 -2.480 1.00 45.0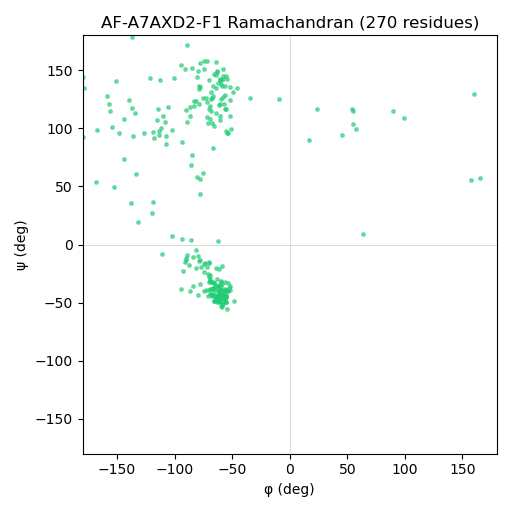3 237 LYS A O 1
ATOM 1955 N N . PRO A 1 238 ? 5.592 -20.922 -3.396 1.00 44.59 238 PRO A N 1
ATOM 1956 C CA . PRO A 1 238 ? 5.023 -22.199 -3.782 1.00 44.59 238 PRO A CA 1
ATOM 1957 C C . PRO A 1 238 ? 5.954 -22.857 -4.800 1.00 44.59 238 PRO A C 1
ATOM 1959 O O . PRO A 1 238 ? 6.066 -22.374 -5.924 1.00 44.59 238 PRO A O 1
ATOM 1962 N N . GLU A 1 239 ? 6.578 -23.977 -4.426 1.00 46.66 239 GLU A N 1
ATOM 1963 C CA . GLU A 1 239 ? 7.496 -24.728 -5.299 1.00 46.66 239 GLU A CA 1
ATOM 1964 C C . GLU A 1 239 ? 6.820 -25.193 -6.603 1.00 46.66 239 GLU A C 1
ATOM 1966 O O . GLU A 1 239 ? 7.496 -25.449 -7.590 1.00 46.66 239 GLU A O 1
ATOM 1971 N N . ASN A 1 240 ? 5.479 -25.217 -6.648 1.00 47.34 240 ASN A N 1
ATOM 1972 C CA . ASN A 1 240 ? 4.700 -25.798 -7.746 1.00 47.34 240 ASN A CA 1
ATOM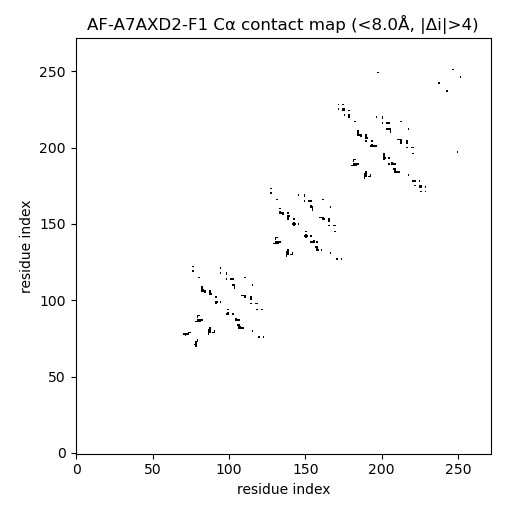 1973 C C . ASN A 1 240 ? 3.561 -24.900 -8.280 1.00 47.34 240 ASN A C 1
ATOM 1975 O O . ASN A 1 240 ? 2.598 -25.405 -8.859 1.00 47.34 240 ASN A O 1
ATOM 1979 N N . GLY A 1 241 ? 3.592 -23.582 -8.039 1.00 40.22 241 GLY A N 1
ATOM 1980 C CA . GLY A 1 241 ? 2.619 -22.634 -8.622 1.00 40.22 241 GLY A CA 1
ATOM 1981 C C . GLY A 1 241 ? 1.146 -22.809 -8.200 1.00 40.22 241 GLY A C 1
ATOM 1982 O O . GLY A 1 241 ? 0.262 -22.156 -8.754 1.00 40.22 241 GLY A O 1
ATOM 1983 N N . LYS A 1 242 ? 0.848 -23.666 -7.214 1.00 33.00 242 LYS A N 1
ATOM 1984 C CA . LYS A 1 242 ? -0.497 -23.842 -6.645 1.00 33.00 242 LYS A CA 1
ATOM 1985 C C . LYS A 1 242 ? -0.551 -23.243 -5.244 1.00 33.00 242 LYS A C 1
ATOM 1987 O O . LYS A 1 242 ? -0.060 -23.844 -4.293 1.00 33.00 242 LYS A O 1
ATOM 1992 N N . TYR A 1 243 ? -1.200 -22.091 -5.111 1.00 37.38 243 TYR A N 1
ATOM 1993 C CA . TYR A 1 243 ? -1.599 -21.565 -3.808 1.00 37.38 243 TYR A CA 1
ATOM 1994 C C . TYR A 1 243 ? -2.705 -22.461 -3.236 1.00 37.38 243 TYR A C 1
ATOM 1996 O O . TYR A 1 243 ? -3.841 -22.444 -3.714 1.00 37.38 243 TYR A O 1
ATOM 2004 N N . ARG A 1 244 ? -2.395 -23.266 -2.211 1.00 40.47 244 ARG A N 1
ATOM 2005 C CA . ARG A 1 244 ? -3.446 -23.723 -1.290 1.00 40.47 244 ARG A CA 1
ATOM 2006 C C . ARG A 1 244 ? -3.937 -22.482 -0.546 1.00 40.47 244 ARG A C 1
ATOM 2008 O O . ARG A 1 244 ? -3.109 -21.682 -0.124 1.00 40.47 244 ARG A O 1
ATOM 2015 N N . ARG A 1 245 ? -5.256 -22.327 -0.376 1.00 37.97 245 ARG A N 1
ATOM 2016 C CA . ARG A 1 245 ? -5.826 -21.386 0.602 1.00 37.97 245 ARG A CA 1
ATOM 2017 C C . ARG A 1 245 ? -5.221 -21.723 1.967 1.00 37.97 245 ARG A C 1
ATOM 2019 O O . ARG A 1 245 ? -5.686 -22.650 2.625 1.00 37.97 245 ARG A O 1
ATOM 2026 N N . SER A 1 246 ? -4.166 -21.028 2.371 1.00 41.25 246 SER A N 1
ATOM 2027 C CA . SER A 1 246 ? -3.823 -20.927 3.779 1.00 41.25 246 SER A CA 1
ATOM 2028 C C . SER A 1 246 ? -4.950 -20.133 4.430 1.00 41.25 246 SER A C 1
ATOM 2030 O O . SER A 1 246 ? -5.348 -19.080 3.927 1.00 41.25 246 SER A O 1
ATOM 2032 N N . LYS A 1 247 ? -5.521 -20.680 5.506 1.00 40.81 247 LYS A N 1
ATOM 2033 C CA . LYS A 1 247 ? -6.356 -19.895 6.418 1.00 40.81 247 LYS A CA 1
ATOM 2034 C C . LYS A 1 247 ? -5.560 -18.659 6.822 1.00 40.81 247 LYS A C 1
ATOM 2036 O O . LYS A 1 247 ? -4.357 -18.773 7.071 1.00 40.81 247 LYS A O 1
ATOM 2041 N N . LEU A 1 248 ? -6.202 -17.495 6.825 1.00 41.16 248 LEU A N 1
ATOM 2042 C CA . LEU A 1 248 ? -5.531 -16.274 7.262 1.00 41.16 248 LEU A CA 1
ATOM 2043 C C . LEU A 1 248 ? -5.093 -16.465 8.728 1.00 41.16 248 LEU A C 1
ATOM 2045 O O . LEU A 1 248 ? -5.836 -17.088 9.485 1.00 41.16 248 LEU A O 1
ATOM 2049 N N . PRO A 1 249 ? -3.925 -15.958 9.157 1.00 39.94 249 PRO A N 1
ATOM 2050 C CA . PRO A 1 249 ? -3.399 -16.201 10.507 1.00 39.94 249 PRO A CA 1
ATOM 2051 C C . PRO A 1 249 ? -4.379 -15.852 11.639 1.00 39.94 249 PRO A C 1
ATOM 2053 O O . PRO A 1 249 ? -4.468 -16.566 12.634 1.00 39.94 249 PRO A O 1
ATOM 2056 N N . TRP A 1 250 ? -5.221 -14.831 11.462 1.00 46.31 250 TRP A N 1
ATOM 2057 C CA . TRP A 1 250 ? -6.243 -14.467 12.449 1.00 46.31 250 TRP A CA 1
ATOM 2058 C C . TRP A 1 250 ? -7.404 -15.476 12.562 1.00 46.31 250 TRP A C 1
ATOM 2060 O O . TRP A 1 250 ? -8.126 -15.459 13.556 1.00 46.31 250 TRP A O 1
ATOM 2070 N N . GLU A 1 251 ? -7.571 -16.390 11.600 1.00 40.09 251 GLU A N 1
ATOM 2071 C CA . GLU A 1 251 ? -8.488 -17.535 11.707 1.00 40.09 251 GLU A CA 1
ATOM 2072 C C . GLU A 1 251 ? -7.903 -18.681 12.555 1.00 40.09 251 GLU A C 1
ATOM 2074 O O . GLU A 1 251 ? -8.641 -19.583 12.952 1.00 40.09 251 GLU A O 1
ATOM 2079 N N . LEU A 1 252 ? -6.594 -18.669 12.839 1.00 42.69 252 LEU A N 1
ATOM 2080 C CA . LEU A 1 252 ? -5.920 -19.670 13.677 1.00 42.69 252 LEU A CA 1
ATOM 2081 C C . LEU A 1 252 ? -5.854 -19.255 15.156 1.00 42.69 252 LEU A C 1
ATOM 2083 O O . LEU A 1 252 ? -5.795 -20.121 16.025 1.00 42.69 252 LEU A O 1
ATOM 2087 N N . SER A 1 253 ? -5.950 -17.958 15.462 1.00 41.22 253 SER A N 1
ATOM 2088 C CA . SER A 1 253 ? -5.793 -17.426 16.827 1.00 41.22 253 SER A CA 1
ATOM 2089 C C . SER A 1 253 ? -7.066 -17.439 17.693 1.00 41.22 253 SER A C 1
ATOM 2091 O O . SER A 1 253 ? -7.032 -16.953 18.819 1.00 41.22 253 SER A O 1
ATOM 2093 N N . ILE A 1 254 ? -8.190 -17.994 17.214 1.00 40.56 254 ILE A N 1
ATOM 2094 C CA . ILE A 1 254 ? -9.467 -18.069 17.966 1.00 40.56 254 ILE A CA 1
ATOM 2095 C C . ILE A 1 254 ? -9.894 -19.532 18.198 1.00 40.56 254 ILE A C 1
ATOM 2097 O O . ILE A 1 254 ? -11.074 -19.877 18.191 1.00 40.56 254 ILE A O 1
ATOM 2101 N N . ALA A 1 255 ? -8.935 -20.429 18.430 1.00 36.06 255 ALA A N 1
ATOM 2102 C CA . ALA A 1 255 ? -9.226 -21.706 19.077 1.00 36.06 255 ALA A CA 1
ATOM 2103 C C . ALA A 1 255 ? -9.202 -21.507 20.602 1.00 36.06 255 ALA A C 1
ATOM 2105 O O . ALA A 1 255 ? -8.233 -21.843 21.277 1.00 36.06 255 ALA A O 1
ATOM 2106 N N . VAL A 1 256 ? -10.268 -20.913 21.147 1.00 40.66 256 VAL A N 1
ATOM 2107 C CA . VAL A 1 256 ? -10.537 -20.966 22.592 1.00 40.66 256 VAL A CA 1
ATOM 2108 C C . VAL A 1 256 ? -10.873 -22.423 22.934 1.00 40.66 256 VAL A C 1
ATOM 2110 O O . VAL A 1 256 ? -11.771 -22.975 22.288 1.00 40.66 256 VAL A O 1
ATOM 2113 N N . PRO A 1 257 ? -10.206 -23.068 23.909 1.00 37.25 257 PRO A N 1
ATOM 2114 C CA . PRO A 1 257 ? -10.583 -24.405 24.348 1.00 37.25 257 PRO A CA 1
ATOM 2115 C C . PRO A 1 257 ? -12.014 -24.366 24.892 1.00 37.25 257 PRO A C 1
ATOM 2117 O O . PRO A 1 257 ? -12.281 -23.772 25.935 1.00 37.25 257 PRO A O 1
ATOM 2120 N N . LYS A 1 258 ? -12.955 -24.980 24.173 1.00 48.62 258 LYS A N 1
ATOM 2121 C CA . LYS A 1 258 ? -14.277 -25.317 24.705 1.00 48.62 258 LYS A CA 1
ATOM 2122 C C . LYS A 1 258 ? -14.175 -26.661 25.416 1.00 48.62 258 LYS A C 1
ATOM 2124 O O . LYS A 1 258 ? -14.731 -27.621 24.922 1.00 48.62 258 LYS A O 1
ATOM 2129 N N . ASP A 1 259 ? -13.474 -26.725 26.539 1.00 44.03 259 ASP A N 1
ATOM 2130 C CA . ASP A 1 259 ? -13.573 -27.870 27.450 1.00 44.03 259 ASP A CA 1
ATOM 2131 C C . ASP A 1 259 ? -13.451 -27.369 28.888 1.00 44.03 259 ASP A C 1
ATOM 2133 O O . ASP A 1 259 ? -12.434 -27.493 29.561 1.00 44.03 259 ASP A O 1
ATOM 2137 N N . GLY A 1 260 ? -14.530 -26.733 29.332 1.00 52.03 260 GLY A N 1
ATOM 2138 C CA . GLY A 1 260 ? -14.865 -26.586 30.737 1.00 52.03 260 GLY A CA 1
ATOM 2139 C C . GLY A 1 260 ? -16.193 -27.288 30.954 1.00 52.03 260 GLY A C 1
ATOM 2140 O O . GLY A 1 260 ? -17.237 -26.682 30.747 1.00 52.03 260 GLY A O 1
ATOM 2141 N N . ASN A 1 261 ? -16.147 -28.569 31.309 1.00 44.41 261 ASN A N 1
ATOM 2142 C CA . ASN A 1 261 ? -17.223 -29.219 32.044 1.00 44.41 261 ASN A CA 1
ATOM 2143 C C . ASN A 1 261 ? -16.620 -30.298 32.940 1.00 44.41 261 ASN A C 1
ATOM 2145 O O . ASN A 1 261 ? -16.353 -31.427 32.535 1.00 44.41 261 ASN A O 1
ATOM 2149 N N . GLU A 1 262 ? -16.407 -29.892 34.187 1.00 49.25 262 GLU A N 1
ATOM 2150 C CA . GLU A 1 262 ? -16.362 -30.780 35.333 1.00 49.25 262 GLU A CA 1
ATOM 2151 C C . GLU A 1 262 ? -17.696 -31.534 35.413 1.00 49.25 262 GLU A C 1
ATOM 2153 O O . GLU A 1 262 ? -18.777 -30.946 35.439 1.00 49.25 262 GLU A O 1
ATOM 2158 N N . THR A 1 263 ? -17.647 -32.858 35.476 1.00 42.25 263 THR A N 1
ATOM 2159 C CA . THR A 1 263 ? -18.720 -33.636 36.096 1.00 42.25 263 THR A CA 1
ATOM 2160 C C . THR A 1 263 ? -18.066 -34.701 36.953 1.00 42.25 263 THR A C 1
ATOM 2162 O O . THR A 1 263 ? -17.686 -35.774 36.492 1.00 42.25 263 THR A O 1
ATOM 2165 N N . ILE A 1 264 ? -17.906 -34.353 38.227 1.00 48.06 264 ILE A N 1
ATOM 2166 C CA . ILE A 1 264 ? -17.677 -35.294 39.313 1.00 48.06 264 ILE A CA 1
ATOM 2167 C C . ILE A 1 264 ? -19.006 -36.027 39.522 1.00 48.06 264 ILE A C 1
ATOM 2169 O O . ILE A 1 264 ? -19.947 -35.467 40.078 1.00 48.06 264 ILE A O 1
ATOM 2173 N N . LEU A 1 265 ? -19.092 -37.277 39.072 1.00 40.19 265 LEU A N 1
ATOM 2174 C CA . LEU A 1 265 ? -20.104 -38.220 39.539 1.00 40.19 265 LEU A CA 1
ATOM 2175 C C . LEU A 1 265 ? -19.382 -39.356 40.253 1.00 40.19 265 LEU A C 1
ATOM 2177 O O . LEU A 1 265 ? -18.689 -40.169 39.644 1.00 40.19 265 LEU A O 1
ATOM 2181 N N . GLY A 1 266 ? -19.518 -39.347 41.578 1.00 40.66 266 GLY A N 1
ATOM 2182 C CA . GLY A 1 266 ? -19.061 -40.418 42.443 1.00 40.66 266 GLY A CA 1
ATOM 2183 C C . GLY A 1 266 ? -19.824 -41.707 42.158 1.00 40.66 266 GLY A C 1
ATOM 2184 O O . GLY A 1 266 ? -21.049 -41.709 42.062 1.00 40.66 266 GLY A O 1
ATOM 2185 N N . ALA A 1 267 ? -19.084 -42.807 42.068 1.00 38.44 267 ALA A N 1
ATOM 2186 C CA . ALA A 1 267 ? -19.625 -44.153 42.119 1.00 38.44 267 ALA A CA 1
ATOM 2187 C C . ALA A 1 267 ? -19.111 -44.825 43.398 1.00 38.44 267 ALA A C 1
ATOM 2189 O O . ALA A 1 267 ? -17.990 -45.324 43.465 1.00 38.44 267 ALA A O 1
ATOM 2190 N N . VAL A 1 268 ? -19.957 -44.806 44.423 1.00 45.47 268 VAL A N 1
ATOM 2191 C CA . VAL A 1 268 ? -20.001 -45.824 45.472 1.00 45.47 268 VAL A CA 1
ATOM 2192 C C . VAL A 1 268 ? -21.252 -46.635 45.165 1.00 45.47 268 VAL A C 1
ATOM 2194 O O . VAL A 1 268 ? -22.323 -46.047 45.159 1.00 45.47 268 VAL A O 1
ATOM 2197 N N . GLU A 1 269 ? -21.127 -47.935 44.881 1.00 43.41 269 GLU A N 1
ATOM 2198 C CA . GLU A 1 269 ? -21.838 -49.007 45.599 1.00 43.41 269 GLU A CA 1
ATOM 2199 C C . GLU A 1 269 ? -21.477 -50.404 45.046 1.00 43.41 269 GLU A C 1
ATOM 2201 O O . GLU A 1 269 ? -21.204 -50.605 43.866 1.00 43.41 269 GLU A O 1
ATOM 2206 N N . LYS A 1 270 ? -21.419 -51.351 45.984 1.00 49.09 270 LYS A N 1
ATOM 2207 C CA . LYS A 1 270 ? -20.952 -52.741 45.921 1.00 49.09 270 LYS A CA 1
ATOM 2208 C C . LYS A 1 270 ? -21.883 -53.694 45.156 1.00 49.09 270 LYS A C 1
ATOM 2210 O O . LYS A 1 270 ? -23.095 -53.503 45.173 1.00 49.09 270 LYS A O 1
ATOM 2215 N N . ARG A 1 271 ? -21.296 -54.810 44.693 1.00 45.31 271 ARG A N 1
ATOM 2216 C CA . ARG A 1 271 ? -21.706 -56.247 44.767 1.00 45.31 271 ARG A CA 1
ATOM 2217 C C . ARG A 1 271 ? -20.926 -56.973 43.650 1.00 45.31 271 ARG A C 1
ATOM 2219 O O . ARG A 1 271 ? -20.915 -56.482 42.532 1.00 45.31 271 ARG A O 1
ATOM 2226 N N . SER A 1 272 ? -20.215 -58.082 43.846 1.00 57.78 272 SER A N 1
ATOM 2227 C CA . SER A 1 272 ? -20.358 -59.208 44.783 1.00 57.78 272 SER A CA 1
ATOM 2228 C C . SER A 1 272 ? -18.993 -59.722 45.233 1.00 57.78 272 SER A C 1
ATOM 2230 O O . SER A 1 272 ? -18.023 -59.505 44.475 1.00 57.78 272 SER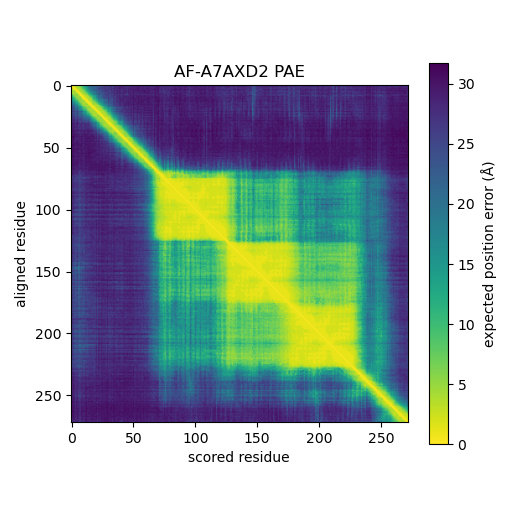 A O 1
#

Foldseek 3Di:
DDDDDDDPPDPDDDDDDDDDDDDDDDDDDDDDDDDDDDDDDDDDDDDDDDDDDDDDDDDDPPDPPPPCPPQPPCLDLVQLQQLDLVSVVVLLVPDDPVLNVQRDNHSVDHRDPVSSVVSNVVCLLCVLVQLQQLDQVSLVVLLVPDDVVLSVQRDNHSVDHRDPVSSVVSLLVSLVVSLVQLQQLDQVSLVVLLVVDDVVLSVQRDNRSVDHRDPVSSVVSSVVSSVVSVVVVPPPDPPPPDDDPDDDVVVVPPPDDPDDDDDDDDDDDDDD

pLDDT: mean 71.8, std 23.18, range [33.0, 98.12]

Sequence (272 aa):
MVAFNSFSKLCVVVALGLSATVTSTEVAQEQPKKESFVSRFFGKRDETATKRVEVQEKENSDSEEDIETGEPSNYSVEWYLLPKPLNRATLRYRLPRDLYDVVPLDCNKPIAPEVEKRIRNYFSLHTIEWYLLPKPLNRAALRYSLPSNLSKKVPEDCREPIKPEVEERIRKYFSLYAVDWYLLPKPENRATLRNSLPRDLASKVPEDCNQPIEPEVVERIREFFSLCSVEWYHLPKPENGKYRRSKLPWELSIAVPKDGNETILGAVEKRS

Radius of gyration: 31.92 Å; Cα contacts (8 Å, |Δi|>4): 151; chains: 1; bounding box: 77×108×79 Å

Secondary structure (DSSP, 8-state):
---------------------------------------------------------------------PPPPTTSHHHHHSS-HHHHHHHHHHS-HHHHTTS-SSTTSPPPHHHHHHHHHHHHHHHHHHHTSSSHHHHHHHHHHS-HHHHTTS-SSTTSPPPHHHHHHHHHHHHHHHHHHHHSS-HHHHHHHHHHS-HHHHTTS-SSTTSPPPHHHHHHHHHHHHHHHHHHHTSPP-TTS----PPPGGGTTT------------------

Solvent-accessible surface area (backbone atoms only — not comparable to full-atom values): 18172 Å² total; per-residue (Å²): 142,84,84,92,84,90,87,86,86,83,82,80,84,82,77,90,80,91,75,86,81,84,78,88,77,91,73,85,91,79,85,88,85,91,79,87,86,80,81,88,83,89,79,82,90,81,91,78,92,78,80,91,77,82,86,77,96,74,80,85,76,90,72,77,76,73,77,71,82,63,76,59,56,90,82,40,71,69,31,36,68,40,68,40,64,69,29,36,53,51,40,39,73,72,41,58,70,81,56,30,73,73,47,60,86,54,32,87,50,79,69,54,71,72,56,49,54,52,49,51,52,48,48,72,71,46,51,60,63,54,34,68,40,71,38,67,65,29,39,53,52,38,37,68,77,36,61,71,84,56,24,75,69,46,58,84,53,43,86,51,76,63,52,68,77,55,47,52,52,49,55,51,48,54,54,50,50,54,48,56,55,35,68,40,70,37,63,68,31,35,56,52,40,40,72,74,41,60,70,80,59,22,74,68,47,58,82,54,34,88,53,80,66,54,69,72,57,51,52,53,51,53,49,51,53,54,51,52,57,53,59,68,72,66,55,74,77,59,94,76,82,63,83,71,87,70,77,57,71,77,74,66,76,72,76,71,86,89,78,86,75,92,76,91,75,86,84,85,84,90,87,134

Mean predicted aligned error: 18.95 Å

Organism: Babesia bovis (NCBI:txid5865)